Protein AF-A0A9D5SNH4-F1 (afdb_monomer_lite)

Foldseek 3Di:
DVLVLVLLQCQLPVPQLLVCLVVVVVVSVLVVLVVSLVSLLVVCVVDVADDLVVVLVSLVPDDLSSLVSSLSSLVSSLVSCVVVCLCPDPPDPSSNVSSVRSVVVSVSSVVSSVVVVVVVVVVVVVVVVVVVVVVVVVVVVVVVVVVVVVVVVVVVVVVLVVVVVVLVVVVVVLVVVLVVVVVVLVVCCVPDDPLVSQLVNLVVQLVSLLVVLVSVCVNCVSNPDCPPPVPSVVSNVVSVVVSVVSNVVSVVVD

pLDDT: mean 83.87, std 9.43, range [45.06, 95.38]

Radius of gyration: 51.93 Å; chains: 1; bounding box: 93×26×135 Å

Sequence (254 aa):
MKELIELLNDIATDLDFHCSIIENDEEKKRAKADDYFRRFIDIYARIERHKYSDVTKYIDRQLQDTVDSLRDGVRGIISCAEANEYDTDPEGSDTRECYKKINKLCDHIELEAARYSSIKKIQWLAESYNKRDEKMLGLLDDAASSVEEAHNRAKGLSEQLISILGIFAGIIVTFSFATTVVGETVANITKSDVVYLGFAISVLGAIFLNLIAFLLSFVTKLSGHSFSKKFPWLVYIVGNLVAIGLSLFFFFKM

Structure (mmCIF, N/CA/C/O backbone):
data_AF-A0A9D5SNH4-F1
#
_entry.id   AF-A0A9D5SNH4-F1
#
loop_
_atom_site.group_PDB
_atom_site.id
_atom_site.type_symbol
_atom_site.label_atom_id
_atom_site.label_alt_id
_atom_site.label_comp_id
_atom_site.label_asym_id
_atom_site.label_entity_id
_atom_site.label_seq_id
_atom_site.pdbx_PDB_ins_code
_atom_site.Cartn_x
_atom_site.Cartn_y
_atom_site.Cartn_z
_atom_site.occupancy
_atom_site.B_iso_or_equiv
_atom_site.auth_seq_id
_atom_site.auth_comp_id
_atom_site.auth_asym_id
_atom_site.auth_atom_id
_atom_site.pdbx_PDB_model_num
ATOM 1 N N . MET A 1 1 ? 16.845 -10.169 -41.077 1.00 83.25 1 MET A N 1
ATOM 2 C CA . MET A 1 1 ? 16.089 -9.868 -39.833 1.00 83.25 1 MET A CA 1
ATOM 3 C C . MET A 1 1 ? 16.769 -10.410 -38.584 1.00 83.25 1 MET A C 1
ATOM 5 O O . MET A 1 1 ? 17.003 -9.601 -37.706 1.00 83.25 1 MET A O 1
ATOM 9 N N . LYS A 1 2 ? 17.117 -11.705 -38.481 1.00 86.75 2 LYS A N 1
ATOM 10 C CA . LYS A 1 2 ? 17.878 -12.223 -37.321 1.00 86.75 2 LYS A CA 1
ATOM 11 C C . LYS A 1 2 ? 19.218 -11.500 -37.126 1.00 86.75 2 LYS A C 1
ATOM 13 O O . LYS A 1 2 ? 19.433 -10.950 -36.061 1.00 86.75 2 LYS A O 1
ATOM 18 N N . GLU A 1 3 ? 19.990 -11.360 -38.205 1.00 89.44 3 GLU A N 1
ATOM 19 C CA . GLU A 1 3 ? 21.269 -10.622 -38.225 1.00 89.44 3 GLU A CA 1
ATOM 20 C C . GLU A 1 3 ? 21.135 -9.160 -37.759 1.00 89.44 3 GLU A C 1
ATOM 22 O O . GLU A 1 3 ? 22.012 -8.637 -37.086 1.00 89.44 3 GLU A O 1
ATOM 27 N N . LEU A 1 4 ? 20.008 -8.499 -38.065 1.00 90.12 4 LEU A N 1
ATOM 28 C CA . LEU A 1 4 ? 19.739 -7.138 -37.589 1.00 90.12 4 LEU A CA 1
ATOM 29 C C . LEU A 1 4 ? 19.484 -7.119 -36.078 1.00 90.12 4 LEU A C 1
ATOM 31 O O . LEU A 1 4 ? 19.977 -6.238 -35.393 1.00 90.12 4 LEU A O 1
ATOM 35 N N . ILE A 1 5 ? 18.712 -8.074 -35.554 1.00 92.19 5 ILE A N 1
ATOM 36 C CA . ILE A 1 5 ? 18.454 -8.168 -34.111 1.00 92.19 5 ILE A CA 1
ATOM 37 C C . ILE A 1 5 ? 19.735 -8.528 -33.348 1.00 92.19 5 ILE A C 1
ATOM 39 O O . ILE A 1 5 ? 19.967 -7.976 -32.280 1.00 92.19 5 ILE A O 1
ATOM 43 N N . GLU A 1 6 ? 20.571 -9.404 -33.904 1.00 92.94 6 GLU A N 1
ATOM 44 C CA . GLU A 1 6 ? 21.896 -9.724 -33.357 1.00 92.94 6 GLU A CA 1
ATOM 45 C C . GLU A 1 6 ? 22.787 -8.480 -33.324 1.00 92.94 6 GLU A C 1
ATOM 47 O O . GLU A 1 6 ? 23.324 -8.156 -32.273 1.00 92.94 6 GLU A O 1
ATOM 52 N N . LEU A 1 7 ? 22.841 -7.706 -34.414 1.00 93.00 7 LEU A N 1
ATOM 53 C CA . LEU A 1 7 ? 23.571 -6.438 -34.444 1.00 93.00 7 LEU A CA 1
ATOM 54 C C . LEU A 1 7 ? 23.061 -5.441 -33.390 1.00 93.00 7 LEU A C 1
ATOM 56 O O . LEU A 1 7 ? 23.861 -4.794 -32.724 1.00 93.00 7 LEU A O 1
ATOM 60 N N . LEU A 1 8 ? 21.742 -5.318 -33.210 1.00 92.75 8 LEU A N 1
ATOM 61 C CA . LEU A 1 8 ? 21.176 -4.453 -32.168 1.00 92.75 8 LEU A CA 1
ATOM 62 C C . LEU A 1 8 ? 21.525 -4.949 -30.761 1.00 92.75 8 LEU A C 1
ATOM 64 O O . LEU A 1 8 ? 21.759 -4.139 -29.870 1.00 92.75 8 LEU A O 1
ATOM 68 N N . ASN A 1 9 ? 21.580 -6.262 -30.551 1.00 93.06 9 ASN A N 1
ATOM 69 C CA . ASN A 1 9 ? 22.025 -6.835 -29.288 1.00 93.06 9 ASN A CA 1
ATOM 70 C C . ASN A 1 9 ? 23.507 -6.561 -29.024 1.00 93.06 9 ASN A C 1
ATOM 72 O O . ASN A 1 9 ? 23.861 -6.183 -27.910 1.00 93.06 9 ASN A O 1
ATOM 76 N N . ASP A 1 10 ? 24.355 -6.688 -30.041 1.00 94.19 10 ASP A N 1
ATOM 77 C CA . ASP A 1 10 ? 25.777 -6.360 -29.938 1.00 94.19 10 ASP A CA 1
ATOM 78 C C . ASP A 1 10 ? 25.965 -4.881 -29.587 1.00 94.19 10 ASP A C 1
ATOM 80 O O . ASP A 1 10 ? 26.649 -4.569 -28.619 1.00 94.19 10 ASP A O 1
ATOM 84 N N . ILE A 1 11 ? 25.275 -3.975 -30.293 1.00 92.88 11 ILE A N 1
ATOM 85 C CA . ILE A 1 11 ? 25.326 -2.533 -30.007 1.00 92.88 11 ILE A CA 1
ATOM 86 C C . ILE A 1 11 ? 24.873 -2.241 -28.578 1.00 92.88 11 ILE A C 1
ATOM 88 O O . ILE A 1 11 ? 25.493 -1.415 -27.929 1.00 92.88 11 ILE A O 1
ATOM 92 N N . ALA A 1 12 ? 23.815 -2.894 -28.091 1.00 91.38 12 ALA A N 1
ATOM 93 C CA . ALA A 1 12 ? 23.274 -2.663 -26.750 1.00 91.38 12 ALA A CA 1
ATOM 94 C C . ALA A 1 12 ? 24.140 -3.237 -25.614 1.00 91.38 12 ALA A C 1
ATOM 96 O O . ALA A 1 12 ? 23.933 -2.889 -24.452 1.00 91.38 12 ALA A O 1
ATOM 97 N N . THR A 1 13 ? 25.046 -4.168 -25.927 1.00 92.12 13 THR A N 1
ATOM 98 C CA . THR A 1 13 ? 25.880 -4.878 -24.943 1.00 92.12 13 THR A CA 1
ATOM 99 C C . THR A 1 13 ? 27.370 -4.562 -25.074 1.00 92.12 13 THR A C 1
ATOM 101 O O . THR A 1 13 ? 28.161 -5.016 -24.245 1.00 92.12 13 THR A O 1
ATOM 104 N N . ASP A 1 14 ? 27.771 -3.752 -26.057 1.00 92.31 14 ASP A N 1
ATOM 105 C CA . ASP A 1 14 ? 29.150 -3.301 -26.234 1.00 92.31 14 ASP A CA 1
ATOM 106 C C . ASP A 1 14 ? 29.504 -2.224 -25.200 1.00 92.31 14 ASP A C 1
ATOM 108 O O . ASP A 1 14 ? 29.406 -1.018 -25.437 1.00 92.31 14 ASP A O 1
ATOM 112 N N . LEU A 1 15 ? 29.945 -2.683 -24.025 1.00 86.69 15 LEU A N 1
ATOM 113 C CA . LEU A 1 15 ? 30.425 -1.817 -22.947 1.00 86.69 15 LEU A CA 1
ATOM 114 C C . LEU A 1 15 ? 31.551 -0.887 -23.410 1.00 86.69 15 LEU A C 1
ATOM 116 O O . LEU A 1 15 ? 31.611 0.249 -22.958 1.00 86.69 15 LEU A O 1
ATOM 120 N N . ASP A 1 16 ? 32.435 -1.349 -24.294 1.00 87.62 16 ASP A N 1
ATOM 121 C CA . ASP A 1 16 ? 33.580 -0.562 -24.754 1.00 87.62 16 ASP A CA 1
ATOM 122 C C . ASP A 1 16 ? 33.125 0.633 -25.601 1.00 87.62 16 ASP A C 1
ATOM 124 O O . ASP A 1 16 ? 33.613 1.755 -25.436 1.00 87.62 16 ASP A O 1
ATOM 128 N N . PHE A 1 17 ? 32.122 0.404 -26.451 1.00 88.81 17 PHE A N 1
ATOM 129 C CA . PHE A 1 17 ? 31.471 1.457 -27.217 1.00 88.81 17 PHE A CA 1
ATOM 130 C C . PHE A 1 17 ? 30.686 2.416 -26.314 1.00 88.81 17 PHE A C 1
ATOM 132 O O . PHE A 1 17 ? 30.861 3.630 -26.415 1.00 88.81 17 PHE A O 1
ATOM 139 N N . HIS A 1 18 ? 29.886 1.910 -25.375 1.00 88.12 18 HIS A N 1
ATOM 140 C CA . HIS A 1 18 ? 29.133 2.772 -24.461 1.00 88.12 18 HIS A CA 1
ATOM 141 C C . HIS A 1 18 ? 30.032 3.609 -23.546 1.00 88.12 18 HIS A C 1
ATOM 143 O O . HIS A 1 18 ? 29.760 4.794 -23.358 1.00 88.12 18 HIS A O 1
ATOM 149 N N . CYS A 1 19 ? 31.128 3.045 -23.031 1.00 86.38 19 CYS A N 1
ATOM 150 C CA . CYS A 1 19 ? 32.113 3.809 -22.271 1.00 86.38 19 CYS A CA 1
ATOM 151 C C . CYS A 1 19 ? 32.717 4.933 -23.119 1.00 86.38 19 CYS A C 1
ATOM 153 O O . CYS A 1 19 ? 32.787 6.058 -22.638 1.00 86.38 19 CYS A O 1
ATOM 155 N N . SER A 1 20 ? 33.049 4.685 -24.394 1.00 85.31 20 SER A N 1
ATOM 156 C CA . SER A 1 20 ? 33.570 5.741 -25.280 1.00 85.31 20 SER A CA 1
ATOM 157 C C . SER A 1 20 ? 32.578 6.892 -25.502 1.00 85.31 20 SER A C 1
ATOM 159 O O . SER A 1 20 ? 32.987 8.047 -25.614 1.00 85.31 20 SER A O 1
ATOM 161 N N . ILE A 1 21 ? 31.270 6.602 -25.500 1.00 83.88 21 ILE A N 1
ATOM 162 C CA . ILE A 1 21 ? 30.211 7.618 -25.588 1.00 83.88 21 ILE A CA 1
ATOM 163 C C . ILE A 1 21 ? 30.131 8.433 -24.290 1.00 83.88 21 ILE A C 1
ATOM 165 O O . ILE A 1 21 ? 30.023 9.655 -24.346 1.00 83.88 21 ILE A O 1
ATOM 169 N N . ILE A 1 22 ? 30.198 7.777 -23.128 1.00 83.81 22 ILE A N 1
ATOM 170 C CA . ILE A 1 22 ? 30.108 8.433 -21.811 1.00 83.81 22 ILE A CA 1
ATOM 171 C C . ILE A 1 22 ? 31.352 9.286 -21.525 1.00 83.81 22 ILE A C 1
ATOM 173 O O . ILE A 1 22 ? 31.236 10.402 -21.022 1.00 83.81 22 ILE A O 1
ATOM 177 N N . GLU A 1 23 ? 32.535 8.769 -21.848 1.00 86.50 23 GLU A N 1
ATOM 178 C CA . GLU A 1 23 ? 33.829 9.431 -21.637 1.00 86.50 23 GLU A CA 1
ATOM 179 C C . GLU A 1 23 ? 34.142 10.480 -22.715 1.00 86.50 23 GLU A C 1
ATOM 181 O O . GLU A 1 23 ? 35.097 11.243 -22.576 1.00 86.50 23 GLU A O 1
ATOM 186 N N . ASN A 1 24 ? 33.312 10.552 -23.761 1.00 81.56 24 ASN A N 1
ATOM 187 C CA . ASN A 1 24 ? 33.469 11.432 -24.915 1.00 81.56 24 ASN A CA 1
ATOM 188 C C . ASN A 1 24 ? 34.828 11.272 -25.631 1.00 81.56 24 ASN A C 1
ATOM 190 O O . ASN A 1 24 ? 35.429 12.246 -26.089 1.00 81.56 24 ASN A O 1
ATOM 194 N N . ASP A 1 25 ? 35.311 10.031 -25.723 1.00 87.56 25 ASP A N 1
ATOM 195 C CA . ASP A 1 25 ? 36.502 9.660 -26.490 1.00 87.56 25 ASP A CA 1
ATOM 196 C C . ASP A 1 25 ? 36.139 9.589 -27.980 1.00 87.56 25 ASP A C 1
ATOM 198 O O . ASP A 1 25 ? 35.689 8.557 -28.486 1.00 87.56 25 ASP A O 1
ATOM 202 N N . GLU A 1 26 ? 36.290 10.716 -28.680 1.00 84.62 26 GLU A N 1
ATOM 203 C CA . GLU A 1 26 ? 35.861 10.856 -30.076 1.00 84.62 26 GLU A CA 1
ATOM 204 C C . GLU A 1 26 ? 36.593 9.913 -31.042 1.00 84.62 26 GLU A C 1
ATOM 206 O O . GLU A 1 26 ? 35.995 9.473 -32.023 1.00 84.62 26 GLU A O 1
ATOM 211 N N . GLU A 1 27 ? 37.857 9.560 -30.785 1.00 85.62 27 GLU A N 1
ATOM 212 C CA . GLU A 1 27 ? 38.611 8.662 -31.670 1.00 85.62 27 GLU A CA 1
ATOM 213 C C . GLU A 1 27 ? 38.055 7.237 -31.582 1.00 85.62 27 GLU A C 1
ATOM 215 O O . GLU A 1 27 ? 37.706 6.624 -32.598 1.00 85.62 27 GLU A O 1
ATOM 220 N N . LYS A 1 28 ? 37.892 6.734 -30.355 1.00 85.19 28 LYS A N 1
ATOM 221 C CA . LYS A 1 28 ? 37.389 5.383 -30.099 1.00 85.19 28 LYS A CA 1
ATOM 222 C C . LYS A 1 28 ? 35.913 5.232 -30.463 1.00 85.19 28 LYS A C 1
ATOM 224 O O . LYS A 1 28 ? 35.529 4.241 -31.090 1.00 85.19 28 LYS A O 1
ATOM 229 N N . LYS A 1 29 ? 35.101 6.238 -30.130 1.00 87.19 29 LYS A N 1
ATOM 230 C CA . LYS A 1 29 ? 33.683 6.323 -30.496 1.00 87.19 29 LYS A CA 1
ATOM 231 C C . LYS A 1 29 ? 33.507 6.296 -32.010 1.00 87.19 29 LYS A C 1
ATOM 233 O O . LYS A 1 29 ? 32.704 5.505 -32.499 1.00 87.19 29 LYS A O 1
ATOM 238 N N . ARG A 1 30 ? 34.278 7.096 -32.759 1.00 85.50 30 ARG A N 1
ATOM 239 C CA . ARG A 1 30 ? 34.205 7.138 -34.229 1.00 85.50 30 ARG A CA 1
ATOM 240 C C . ARG A 1 30 ? 34.636 5.817 -34.856 1.00 85.50 30 ARG A C 1
ATOM 242 O O . ARG A 1 30 ? 33.934 5.322 -35.728 1.00 85.50 30 ARG A O 1
ATOM 249 N N . ALA A 1 31 ? 35.723 5.206 -34.379 1.00 87.88 31 ALA A N 1
ATOM 250 C CA . ALA A 1 31 ? 36.191 3.916 -34.892 1.00 87.88 31 ALA A CA 1
ATOM 251 C C . ALA A 1 31 ? 35.148 2.797 -34.712 1.00 87.88 31 ALA A C 1
ATOM 253 O O . ALA A 1 31 ? 34.876 2.039 -35.644 1.00 87.88 31 ALA A O 1
ATOM 254 N N . LYS A 1 32 ? 34.529 2.715 -33.528 1.00 90.12 32 LYS A N 1
ATOM 255 C CA . LYS A 1 32 ? 33.457 1.752 -33.233 1.00 90.12 32 LYS A CA 1
ATOM 256 C C . LYS A 1 32 ? 32.177 2.049 -34.013 1.00 90.12 32 LYS A C 1
ATOM 258 O O . LYS A 1 32 ? 31.560 1.130 -34.546 1.00 90.12 32 LYS A O 1
ATOM 263 N N . ALA A 1 33 ? 31.782 3.318 -34.100 1.00 89.50 33 ALA A N 1
ATOM 264 C CA . ALA A 1 33 ? 30.605 3.731 -34.853 1.00 89.50 33 ALA A CA 1
ATOM 265 C C . ALA A 1 33 ? 30.728 3.394 -36.347 1.00 89.50 33 ALA A C 1
ATOM 267 O O . ALA A 1 33 ? 29.770 2.887 -36.928 1.00 89.50 33 ALA A O 1
ATOM 268 N N . ASP A 1 34 ? 31.905 3.603 -36.945 1.00 89.00 34 ASP A N 1
ATOM 269 C CA . ASP A 1 34 ? 32.195 3.232 -38.334 1.00 89.00 34 ASP A CA 1
ATOM 270 C C . ASP A 1 34 ? 32.100 1.718 -38.561 1.00 89.00 34 ASP A C 1
ATOM 272 O O . ASP A 1 34 ? 31.523 1.281 -39.559 1.00 89.00 34 ASP A O 1
ATOM 276 N N . ASP A 1 35 ? 32.631 0.907 -37.638 1.00 91.94 35 ASP A N 1
ATOM 277 C CA . ASP A 1 35 ? 32.525 -0.556 -37.709 1.00 91.94 35 ASP A CA 1
ATOM 278 C C . ASP A 1 35 ? 31.056 -1.004 -37.714 1.00 91.94 35 ASP A C 1
ATOM 280 O O . ASP A 1 35 ? 30.611 -1.727 -38.613 1.00 91.94 35 ASP A O 1
ATOM 284 N N . TYR A 1 36 ? 30.258 -0.485 -36.777 1.00 93.00 36 TYR A N 1
ATOM 285 C CA . TYR A 1 36 ? 28.826 -0.767 -36.731 1.00 93.00 36 TYR A CA 1
ATOM 286 C C . TYR A 1 36 ? 28.083 -0.261 -37.971 1.00 93.00 36 TYR A C 1
ATOM 288 O O . TYR A 1 36 ? 27.206 -0.961 -38.484 1.00 93.00 36 TYR A O 1
ATOM 296 N N . PHE A 1 37 ? 28.441 0.912 -38.496 1.00 91.69 37 PHE A N 1
ATOM 297 C CA . PHE A 1 37 ? 27.840 1.453 -39.713 1.00 91.69 37 PHE A CA 1
ATOM 298 C C . PHE A 1 37 ? 28.104 0.549 -40.925 1.00 91.69 37 PHE A C 1
ATOM 300 O O . PHE A 1 37 ? 27.181 0.249 -41.684 1.00 91.69 37 PHE A O 1
ATOM 307 N N . ARG A 1 38 ? 29.328 0.029 -41.079 1.00 90.00 38 ARG A N 1
ATOM 308 C CA . ARG A 1 38 ? 29.662 -0.936 -42.143 1.00 90.00 38 ARG A CA 1
ATOM 309 C C . ARG A 1 38 ? 28.868 -2.232 -42.011 1.00 90.00 38 ARG A C 1
ATOM 311 O O . ARG A 1 38 ? 28.312 -2.709 -42.997 1.00 90.00 38 ARG A O 1
ATOM 318 N N . ARG A 1 39 ? 28.716 -2.750 -40.789 1.00 92.94 39 ARG A N 1
ATOM 319 C CA . ARG A 1 39 ? 27.858 -3.919 -40.523 1.00 92.94 39 ARG A CA 1
ATOM 320 C C . ARG A 1 39 ? 26.397 -3.652 -40.901 1.00 92.94 39 ARG A C 1
ATOM 322 O O . ARG A 1 39 ? 25.724 -4.544 -41.419 1.00 92.94 39 ARG A O 1
ATOM 329 N N . PHE A 1 40 ? 25.897 -2.432 -40.693 1.00 92.31 40 PHE A N 1
ATOM 330 C CA . PHE A 1 40 ? 24.569 -2.047 -41.171 1.00 92.31 40 PHE A CA 1
ATOM 331 C C . PHE A 1 40 ? 24.472 -2.029 -42.700 1.00 92.31 40 PHE A C 1
ATOM 333 O O . PHE A 1 40 ? 23.453 -2.491 -43.214 1.00 92.31 40 PHE A O 1
ATOM 340 N N . ILE A 1 41 ? 25.493 -1.550 -43.424 1.00 90.38 41 ILE A N 1
ATOM 341 C CA . ILE A 1 41 ? 25.517 -1.578 -44.900 1.00 90.38 41 ILE A CA 1
ATOM 342 C C . ILE A 1 41 ? 25.340 -3.018 -45.399 1.00 90.38 41 ILE A C 1
ATOM 344 O O . ILE A 1 41 ? 24.439 -3.283 -46.197 1.00 90.38 41 ILE A O 1
ATOM 348 N N . ASP A 1 42 ? 26.119 -3.960 -44.863 1.00 90.88 42 ASP A N 1
ATOM 349 C CA . ASP A 1 42 ? 26.060 -5.372 -45.262 1.00 90.88 42 ASP A CA 1
ATOM 350 C C . ASP A 1 42 ? 24.674 -5.992 -45.034 1.00 90.88 42 ASP A C 1
ATOM 352 O O . ASP A 1 42 ? 24.159 -6.747 -45.867 1.00 90.88 42 ASP A O 1
ATOM 356 N N . ILE A 1 43 ? 24.040 -5.660 -43.906 1.00 90.69 43 ILE A N 1
ATOM 357 C CA . ILE A 1 43 ? 22.704 -6.153 -43.568 1.00 90.69 43 ILE A CA 1
ATOM 358 C C . ILE A 1 43 ? 21.649 -5.513 -44.477 1.00 90.69 43 ILE A C 1
ATOM 360 O O . ILE A 1 43 ? 20.793 -6.222 -45.013 1.00 90.69 43 ILE A O 1
ATOM 364 N N . TYR A 1 44 ? 21.698 -4.193 -44.678 1.00 90.31 44 TYR A N 1
ATOM 365 C CA . TYR A 1 44 ? 20.729 -3.451 -45.491 1.00 90.31 44 TYR A CA 1
ATOM 366 C C . TYR A 1 44 ? 20.870 -3.673 -46.998 1.00 90.31 44 TYR A C 1
ATOM 368 O O . TYR A 1 44 ? 19.897 -3.444 -47.716 1.00 90.31 44 TYR A O 1
ATOM 376 N N . ALA A 1 45 ? 21.999 -4.203 -47.468 1.00 88.06 45 ALA A N 1
ATOM 377 C CA . ALA A 1 45 ? 22.129 -4.734 -48.823 1.00 88.06 45 ALA A CA 1
ATOM 378 C C . ALA A 1 45 ? 21.275 -6.001 -49.038 1.00 88.06 45 ALA A C 1
ATOM 380 O O . ALA A 1 45 ? 20.837 -6.289 -50.150 1.00 88.06 45 ALA A O 1
ATOM 381 N N . ARG A 1 46 ? 21.008 -6.767 -47.968 1.00 87.56 46 ARG A N 1
ATOM 382 C CA . ARG A 1 46 ? 20.256 -8.038 -48.009 1.00 87.56 46 ARG A CA 1
ATOM 383 C C . ARG A 1 46 ? 18.804 -7.903 -47.569 1.00 87.56 46 ARG A C 1
ATOM 385 O O . ARG A 1 46 ? 18.004 -8.809 -47.806 1.00 87.56 46 ARG A O 1
ATOM 392 N N . ILE A 1 47 ? 18.459 -6.810 -46.888 1.00 86.12 47 ILE A N 1
ATOM 393 C CA . ILE A 1 47 ? 17.096 -6.539 -46.431 1.00 86.12 47 ILE A CA 1
ATOM 394 C C . ILE A 1 47 ? 16.573 -5.239 -47.041 1.00 86.12 47 ILE A C 1
ATOM 396 O O . ILE A 1 47 ? 17.132 -4.162 -46.862 1.00 86.12 47 ILE A O 1
ATOM 400 N N . GLU A 1 48 ? 15.429 -5.330 -47.711 1.00 81.50 48 GLU A N 1
ATOM 401 C CA . GLU A 1 48 ? 14.759 -4.157 -48.278 1.00 81.50 48 GLU A CA 1
ATOM 402 C C . GLU A 1 48 ? 14.263 -3.214 -47.167 1.00 81.50 48 GLU A C 1
ATOM 404 O O . GLU A 1 48 ? 14.424 -1.994 -47.234 1.00 81.50 48 GLU A O 1
ATOM 409 N N . ARG A 1 49 ? 13.700 -3.792 -46.095 1.00 82.50 49 ARG A N 1
ATOM 410 C CA . ARG A 1 49 ? 13.113 -3.061 -44.968 1.00 82.50 49 ARG A CA 1
ATOM 411 C C . ARG A 1 49 ? 13.268 -3.826 -43.654 1.00 82.50 49 ARG A C 1
ATOM 413 O O . ARG A 1 49 ? 12.981 -5.021 -43.586 1.00 82.50 49 ARG A O 1
ATOM 420 N N . HIS A 1 50 ? 13.620 -3.119 -42.579 1.00 89.00 50 HIS A N 1
ATOM 421 C CA . HIS A 1 50 ? 13.504 -3.658 -41.224 1.00 89.00 50 HIS A CA 1
ATOM 422 C C . HIS A 1 50 ? 12.037 -3.635 -40.756 1.00 89.00 50 HIS A C 1
ATOM 424 O O . HIS A 1 50 ? 11.308 -2.657 -40.942 1.00 89.00 50 HIS A O 1
ATOM 430 N N . LYS A 1 51 ? 11.570 -4.729 -40.150 1.00 88.94 51 LYS A N 1
ATOM 431 C CA . LYS A 1 51 ? 10.198 -4.823 -39.632 1.00 88.94 51 LYS A CA 1
ATOM 432 C C . LYS A 1 51 ? 10.108 -4.191 -38.247 1.00 88.94 51 LYS A C 1
ATOM 434 O O . LYS A 1 51 ? 10.671 -4.726 -37.296 1.00 88.94 51 LYS A O 1
ATOM 439 N N . TYR A 1 52 ? 9.323 -3.122 -38.123 1.00 90.25 52 TYR A N 1
ATOM 440 C CA . TYR A 1 52 ? 9.064 -2.455 -36.840 1.00 90.25 52 TYR A CA 1
ATOM 441 C C . TYR A 1 52 ? 8.541 -3.417 -35.772 1.00 90.25 52 TYR A C 1
ATOM 443 O O . TYR A 1 52 ? 9.018 -3.388 -34.648 1.00 90.25 52 TYR A O 1
ATOM 451 N N . SER A 1 53 ? 7.664 -4.356 -36.141 1.00 89.50 53 SER A N 1
ATOM 452 C CA . SER A 1 53 ? 7.153 -5.375 -35.216 1.00 89.50 53 SER A CA 1
ATOM 453 C C . SER A 1 53 ? 8.244 -6.230 -34.574 1.00 89.50 53 SER A C 1
ATOM 455 O O . SER A 1 53 ? 8.078 -6.679 -33.446 1.00 89.50 53 SER A O 1
ATOM 457 N N . ASP A 1 54 ? 9.333 -6.501 -35.294 1.00 90.62 54 ASP A N 1
ATOM 458 C CA . ASP A 1 54 ? 10.415 -7.352 -34.797 1.00 90.62 54 ASP A CA 1
ATOM 459 C C . ASP A 1 54 ? 11.352 -6.554 -33.884 1.00 90.62 54 ASP A C 1
ATOM 461 O O . ASP A 1 54 ? 11.780 -7.071 -32.856 1.00 90.62 54 ASP A O 1
ATOM 465 N N . VAL A 1 55 ? 11.589 -5.278 -34.209 1.00 90.31 55 VAL A N 1
ATOM 466 C CA . VAL A 1 55 ? 12.341 -4.340 -33.359 1.00 90.31 55 VAL A CA 1
ATOM 467 C C . VAL A 1 55 ? 11.581 -4.062 -32.061 1.00 90.31 55 VAL A C 1
ATOM 469 O O . VAL A 1 55 ? 12.152 -4.186 -30.984 1.00 90.31 55 VAL A O 1
ATOM 472 N N . THR A 1 56 ? 10.275 -3.793 -32.139 1.00 91.38 56 THR A N 1
ATOM 473 C CA . THR A 1 56 ? 9.413 -3.614 -30.962 1.00 91.38 56 THR A CA 1
ATOM 474 C C . THR A 1 56 ? 9.415 -4.865 -30.077 1.00 91.38 56 THR A C 1
ATOM 476 O O . THR A 1 56 ? 9.637 -4.759 -28.879 1.00 91.38 56 THR A O 1
ATOM 479 N N . LYS A 1 57 ? 9.269 -6.071 -30.651 1.00 91.19 57 LYS A N 1
ATOM 480 C CA . LYS A 1 57 ? 9.354 -7.334 -29.887 1.00 91.19 57 LYS A CA 1
ATOM 481 C C . LYS A 1 57 ? 10.705 -7.543 -29.214 1.00 91.19 57 LYS A C 1
ATOM 483 O O . LYS A 1 57 ? 10.760 -8.207 -28.183 1.00 91.19 57 LYS A O 1
ATOM 488 N N . TYR A 1 58 ? 11.783 -7.080 -29.840 1.00 90.75 58 TYR A N 1
ATOM 489 C CA . TYR A 1 58 ? 13.106 -7.121 -29.239 1.00 90.75 58 TYR A CA 1
ATOM 490 C C . TYR A 1 58 ? 13.161 -6.171 -28.040 1.00 90.75 58 TYR A C 1
ATOM 492 O O . TYR A 1 58 ? 13.444 -6.644 -26.946 1.00 90.75 58 TYR A O 1
ATOM 500 N N . ILE A 1 59 ? 12.784 -4.900 -28.213 1.00 89.94 59 ILE A N 1
ATOM 501 C CA . ILE A 1 59 ? 12.760 -3.879 -27.149 1.00 89.94 59 ILE A CA 1
ATOM 502 C C . ILE A 1 59 ? 11.885 -4.314 -25.965 1.00 89.94 59 ILE A C 1
ATOM 504 O O . ILE A 1 59 ? 12.328 -4.243 -24.824 1.00 89.94 59 ILE A O 1
ATOM 508 N N . ASP A 1 60 ? 10.688 -4.849 -26.225 1.00 88.19 60 ASP A N 1
ATOM 509 C CA . ASP A 1 60 ? 9.740 -5.282 -25.186 1.00 88.19 60 ASP A CA 1
ATOM 510 C C . ASP A 1 60 ? 10.289 -6.411 -24.287 1.00 88.19 60 ASP A C 1
ATOM 512 O O . ASP A 1 60 ? 9.774 -6.635 -23.192 1.00 88.19 60 ASP A O 1
ATOM 516 N N . ARG A 1 61 ? 11.323 -7.142 -24.731 1.00 89.2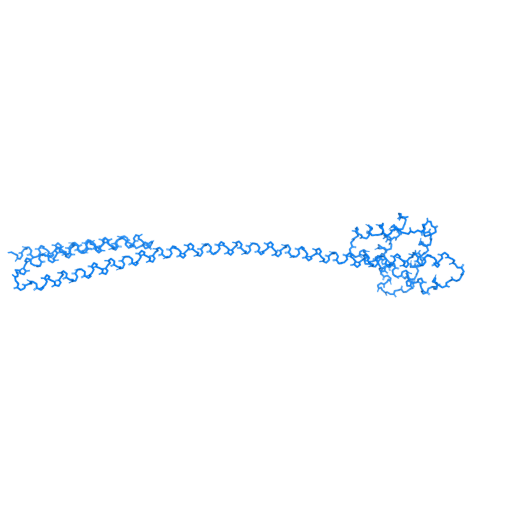5 61 ARG A N 1
ATOM 517 C CA . ARG A 1 61 ? 11.972 -8.214 -23.954 1.00 89.25 61 ARG A CA 1
ATOM 518 C C . ARG A 1 61 ? 13.180 -7.741 -23.151 1.00 89.25 61 ARG A C 1
ATOM 520 O O . ARG A 1 61 ? 13.692 -8.522 -22.353 1.00 89.25 61 ARG A O 1
ATOM 527 N N . GLN A 1 62 ? 13.653 -6.521 -23.385 1.00 88.00 62 GLN A N 1
ATOM 528 C CA . GLN A 1 62 ? 14.861 -6.009 -22.753 1.00 88.00 62 GLN A CA 1
ATOM 529 C C . GLN A 1 62 ? 14.574 -5.304 -21.426 1.00 88.00 62 GLN A C 1
ATOM 531 O O . GLN A 1 62 ? 13.454 -4.877 -21.125 1.00 88.00 62 GLN A O 1
ATOM 536 N N . LEU A 1 63 ? 15.632 -5.177 -20.625 1.00 85.88 63 LEU A N 1
ATOM 537 C CA . LEU A 1 63 ? 15.651 -4.285 -19.472 1.00 85.88 63 LEU A CA 1
ATOM 538 C C . LEU A 1 63 ? 15.761 -2.830 -19.940 1.00 85.88 63 LEU A C 1
ATOM 540 O O . LEU A 1 63 ? 16.315 -2.554 -21.002 1.00 85.88 63 LEU A O 1
ATOM 544 N N . GLN A 1 64 ? 15.264 -1.900 -19.120 1.00 84.19 64 GLN A N 1
ATOM 545 C CA . GLN A 1 64 ? 15.275 -0.470 -19.446 1.00 84.19 64 GLN A CA 1
ATOM 546 C C . GLN A 1 64 ? 16.681 0.038 -19.789 1.00 84.19 64 GLN A C 1
ATOM 548 O O . GLN A 1 64 ? 16.847 0.693 -20.811 1.00 84.19 64 GLN A O 1
ATOM 553 N N . ASP A 1 65 ? 17.680 -0.337 -18.990 1.00 87.12 65 ASP A N 1
ATOM 554 C CA . ASP A 1 65 ? 19.066 0.099 -19.185 1.00 87.12 65 ASP A CA 1
ATOM 555 C C . ASP A 1 65 ? 19.612 -0.367 -20.541 1.00 87.12 65 ASP A C 1
ATOM 557 O O . ASP A 1 65 ? 20.259 0.395 -21.246 1.00 87.12 65 ASP A O 1
ATOM 561 N N . THR A 1 66 ? 19.271 -1.586 -20.969 1.00 88.81 66 THR A N 1
ATOM 562 C CA . THR A 1 66 ? 19.655 -2.124 -22.283 1.00 88.81 66 THR A CA 1
ATOM 563 C C . THR A 1 66 ? 18.985 -1.368 -23.433 1.00 88.81 66 THR A C 1
ATOM 565 O O . THR A 1 66 ? 19.594 -1.174 -24.483 1.00 88.81 66 THR A O 1
ATOM 568 N N . VAL A 1 67 ? 17.737 -0.924 -23.254 1.00 88.88 67 VAL A N 1
ATOM 569 C CA . VAL A 1 67 ? 17.027 -0.098 -24.246 1.00 88.88 67 VAL A CA 1
ATOM 570 C C . VAL A 1 67 ? 17.645 1.299 -24.336 1.00 88.88 67 VAL A C 1
ATOM 572 O O . VAL A 1 67 ? 17.801 1.824 -25.438 1.00 88.88 67 VAL A O 1
ATOM 575 N N . ASP A 1 68 ? 18.029 1.884 -23.201 1.00 89.75 68 ASP A N 1
ATOM 576 C CA . ASP A 1 68 ? 18.714 3.177 -23.147 1.00 89.75 68 ASP A CA 1
ATOM 577 C C . ASP A 1 68 ? 20.106 3.092 -23.800 1.00 89.75 68 ASP A C 1
ATOM 579 O O . ASP A 1 68 ? 20.409 3.887 -24.690 1.00 89.75 68 ASP A O 1
ATOM 583 N N . SER A 1 69 ? 20.894 2.064 -23.465 1.00 90.50 69 SER A N 1
ATOM 584 C CA . SER A 1 69 ? 22.180 1.752 -24.102 1.00 90.50 69 SER A CA 1
ATOM 585 C C . SER A 1 69 ? 22.048 1.584 -25.615 1.00 90.50 69 SER A C 1
ATOM 587 O O . SER A 1 69 ? 22.789 2.207 -26.375 1.00 90.50 69 SER A O 1
ATOM 589 N N . LEU A 1 70 ? 21.062 0.809 -26.078 1.00 92.56 70 LEU A N 1
ATOM 590 C CA . LEU A 1 70 ? 20.782 0.646 -27.503 1.00 92.56 70 LEU A CA 1
ATOM 591 C C . LEU A 1 70 ? 20.480 1.983 -28.185 1.00 92.56 70 LEU A C 1
ATOM 593 O O . LEU A 1 70 ? 21.040 2.274 -29.241 1.00 92.56 70 LEU A O 1
ATOM 597 N N . ARG A 1 71 ? 19.573 2.777 -27.602 1.00 92.62 71 ARG A N 1
ATOM 598 C CA . ARG A 1 71 ? 19.178 4.085 -28.137 1.00 92.62 71 ARG A CA 1
ATOM 599 C C . ARG A 1 71 ? 20.398 4.984 -28.290 1.00 92.62 71 ARG A C 1
ATOM 601 O O . ARG A 1 71 ? 20.595 5.572 -29.349 1.00 92.62 71 ARG A O 1
ATOM 608 N N . ASP A 1 72 ? 21.211 5.076 -27.246 1.00 91.44 72 ASP A N 1
ATOM 609 C CA . ASP A 1 72 ? 22.359 5.975 -27.223 1.00 91.44 72 ASP A CA 1
ATOM 610 C C . ASP A 1 72 ? 23.473 5.482 -28.158 1.00 91.44 72 ASP A C 1
ATOM 612 O O . ASP A 1 72 ? 24.093 6.289 -28.850 1.00 91.44 72 ASP A O 1
ATOM 616 N N . GLY A 1 73 ? 23.651 4.163 -28.281 1.00 91.38 73 GLY A N 1
ATOM 617 C CA . GLY A 1 73 ? 24.559 3.549 -29.249 1.00 91.38 73 GLY A CA 1
ATOM 618 C C . GLY A 1 73 ? 24.155 3.819 -30.702 1.00 91.38 73 GLY A C 1
ATOM 619 O O . GLY A 1 73 ? 24.973 4.289 -31.491 1.00 91.38 73 GLY A O 1
ATOM 620 N N . VAL A 1 74 ? 22.888 3.588 -31.064 1.00 93.06 74 VAL A N 1
ATOM 621 C CA . VAL A 1 74 ? 22.386 3.848 -32.428 1.00 93.06 74 VAL A CA 1
ATOM 622 C C . VAL A 1 74 ? 22.427 5.342 -32.760 1.00 93.06 74 VAL A C 1
ATOM 624 O O . VAL A 1 74 ? 22.826 5.709 -33.866 1.00 93.06 74 VAL A O 1
ATOM 627 N N . ARG A 1 75 ? 22.096 6.214 -31.800 1.00 92.62 75 ARG A N 1
ATOM 628 C CA . ARG A 1 75 ? 22.227 7.667 -31.966 1.00 92.62 75 ARG A CA 1
ATOM 629 C C . ARG A 1 75 ? 23.685 8.079 -32.173 1.00 92.62 75 ARG A C 1
ATOM 631 O O . ARG A 1 75 ? 23.964 8.870 -33.067 1.00 92.62 75 ARG A O 1
ATOM 638 N N . GLY A 1 76 ? 24.610 7.500 -31.407 1.00 89.62 76 GLY A N 1
ATOM 639 C CA . GLY A 1 76 ? 26.047 7.717 -31.572 1.00 89.62 76 GLY A CA 1
ATOM 640 C C . GLY A 1 76 ? 26.539 7.346 -32.973 1.00 89.62 76 GLY A C 1
ATOM 641 O O . GLY A 1 76 ? 27.285 8.112 -33.579 1.00 89.62 76 GLY A O 1
ATOM 642 N N . ILE A 1 77 ? 26.054 6.229 -33.525 1.00 92.00 77 ILE A N 1
ATOM 643 C CA . ILE A 1 77 ? 26.368 5.803 -34.897 1.00 92.00 77 ILE A CA 1
ATOM 644 C C . ILE A 1 77 ? 25.878 6.830 -35.925 1.00 92.00 77 ILE A C 1
ATOM 646 O O . ILE A 1 77 ? 26.626 7.179 -36.836 1.00 92.00 77 ILE A O 1
ATOM 650 N N . ILE A 1 78 ? 24.653 7.347 -35.776 1.00 91.19 78 ILE A N 1
ATOM 651 C CA . ILE A 1 78 ? 24.110 8.379 -36.675 1.00 91.19 78 ILE A CA 1
ATOM 652 C C . ILE A 1 78 ? 24.932 9.664 -36.599 1.00 91.19 78 ILE A C 1
ATOM 654 O O . ILE A 1 78 ? 25.320 10.189 -37.638 1.00 91.19 78 ILE A O 1
ATOM 658 N N . SER A 1 79 ? 25.248 10.142 -35.394 1.00 88.88 79 SER A N 1
ATOM 659 C CA . SER A 1 79 ? 26.034 11.369 -35.224 1.00 88.88 79 SER A CA 1
ATOM 660 C C . SER A 1 79 ? 27.437 11.252 -35.829 1.00 88.88 79 SER A C 1
ATOM 662 O O . SER A 1 79 ? 27.930 12.201 -36.434 1.00 88.88 79 SER A O 1
ATOM 664 N N . CYS A 1 80 ? 28.083 10.087 -35.716 1.00 87.06 80 CYS A N 1
ATOM 665 C CA . CYS A 1 80 ? 29.367 9.839 -36.374 1.00 87.06 80 CYS A CA 1
ATOM 666 C C . CYS A 1 80 ? 29.229 9.750 -37.902 1.00 87.06 80 CYS A C 1
ATOM 668 O O . CYS A 1 80 ? 30.083 10.270 -38.615 1.00 87.06 80 CYS A O 1
ATOM 670 N N . ALA A 1 81 ? 28.148 9.150 -38.410 1.00 86.88 81 ALA A N 1
ATOM 671 C CA . ALA A 1 81 ? 27.874 9.085 -39.844 1.00 86.88 81 ALA A CA 1
ATOM 672 C C . ALA A 1 81 ? 27.653 10.478 -40.464 1.00 86.88 81 ALA A C 1
ATOM 674 O O . ALA A 1 81 ? 28.155 10.747 -41.552 1.00 86.88 81 ALA A O 1
ATOM 675 N N . GLU A 1 82 ? 26.963 11.378 -39.759 1.00 86.06 82 GLU A N 1
ATOM 676 C CA . GLU A 1 82 ? 26.792 12.783 -40.165 1.00 86.06 82 GLU A CA 1
ATOM 677 C C . GLU A 1 82 ? 28.129 13.530 -40.191 1.00 86.06 82 GLU A C 1
ATOM 679 O O . GLU A 1 82 ? 28.434 14.223 -41.156 1.00 86.06 82 GLU A O 1
ATOM 684 N N . ALA A 1 83 ? 28.973 13.334 -39.173 1.00 85.31 83 ALA A N 1
ATOM 685 C CA . ALA A 1 83 ? 30.310 13.929 -39.126 1.00 85.31 83 ALA A CA 1
ATOM 686 C C . ALA A 1 83 ? 31.250 13.416 -40.238 1.00 85.31 83 ALA A C 1
ATOM 688 O O . ALA A 1 83 ? 32.238 14.075 -40.560 1.00 85.31 83 ALA A O 1
ATOM 689 N N . ASN A 1 84 ? 30.955 12.246 -40.809 1.00 82.31 84 ASN A N 1
ATOM 690 C CA . ASN A 1 84 ? 31.671 11.654 -41.938 1.00 82.31 84 ASN A CA 1
ATOM 691 C C . ASN A 1 84 ? 31.045 11.991 -43.308 1.00 82.31 84 ASN A C 1
ATOM 693 O O . ASN A 1 84 ? 31.486 11.428 -44.308 1.00 82.31 84 ASN A O 1
ATOM 697 N N . GLU A 1 85 ? 30.023 12.856 -43.365 1.00 80.94 85 GLU A N 1
ATOM 698 C CA . GLU A 1 85 ? 29.322 13.253 -44.602 1.00 80.94 85 GLU A CA 1
ATOM 699 C C . GLU A 1 85 ? 28.648 12.076 -45.348 1.00 80.94 85 GLU A C 1
ATOM 701 O O . GLU A 1 85 ? 28.374 12.126 -46.550 1.00 80.94 85 GLU A O 1
ATOM 706 N N . TYR A 1 86 ? 28.308 10.995 -44.632 1.00 79.06 86 TYR A N 1
ATOM 707 C CA . TYR A 1 86 ? 27.623 9.822 -45.205 1.00 79.06 86 TYR A CA 1
ATOM 708 C C . TYR A 1 86 ? 26.184 10.119 -45.669 1.00 79.06 86 TYR A C 1
ATOM 710 O O . TYR A 1 86 ? 25.571 9.326 -46.388 1.00 79.06 86 TYR A O 1
ATOM 718 N N . ASP A 1 87 ? 25.623 11.258 -45.264 1.00 73.38 87 ASP A N 1
ATOM 719 C CA . ASP A 1 87 ? 24.305 11.759 -45.659 1.00 73.38 87 ASP A CA 1
ATOM 720 C C . ASP A 1 87 ? 24.313 12.507 -47.013 1.00 73.38 87 ASP A C 1
ATOM 722 O O . ASP A 1 87 ? 23.287 12.558 -47.718 1.00 73.38 87 ASP A O 1
ATOM 726 N N . THR A 1 88 ? 25.475 13.060 -47.371 1.00 69.50 88 THR A N 1
ATOM 727 C CA . THR A 1 88 ? 25.716 13.985 -48.485 1.00 69.50 88 THR A CA 1
ATOM 728 C C . THR A 1 88 ? 26.565 13.389 -49.608 1.00 69.50 88 THR A C 1
ATOM 730 O O . THR A 1 88 ? 26.576 13.965 -50.696 1.00 69.50 88 THR A O 1
ATOM 733 N N . ASP A 1 89 ? 27.169 12.214 -49.394 1.00 62.91 89 ASP A N 1
ATOM 734 C CA . ASP A 1 89 ? 27.960 11.466 -50.380 1.00 62.91 89 ASP A CA 1
ATOM 735 C C . ASP A 1 89 ? 27.251 11.330 -51.759 1.00 62.91 89 ASP A C 1
ATOM 737 O O . ASP A 1 89 ? 26.196 10.683 -51.864 1.00 62.91 89 ASP A O 1
ATOM 741 N N . PRO A 1 90 ? 27.800 11.945 -52.831 1.00 54.38 90 PRO A N 1
ATOM 742 C CA . PRO A 1 90 ? 27.314 11.796 -54.202 1.00 54.38 90 PRO A CA 1
ATOM 743 C C . PRO A 1 90 ? 27.748 10.484 -54.885 1.00 54.38 90 PRO A C 1
ATOM 745 O O . PRO A 1 90 ? 27.139 10.129 -55.896 1.00 54.38 90 PRO A O 1
ATOM 748 N N . GLU A 1 91 ? 28.778 9.783 -54.384 1.00 49.81 91 GLU A N 1
ATOM 749 C CA . GLU A 1 91 ? 29.415 8.630 -55.053 1.00 49.81 91 GLU A CA 1
ATOM 750 C C . GLU A 1 91 ? 29.020 7.254 -54.471 1.00 49.81 91 GLU A C 1
ATOM 752 O O . GLU A 1 91 ? 29.160 6.246 -55.165 1.00 49.81 91 GLU A O 1
ATOM 757 N N . GLY A 1 92 ? 28.437 7.182 -53.267 1.00 56.41 92 GLY A N 1
ATOM 758 C CA . GLY A 1 92 ? 27.943 5.940 -52.652 1.00 56.41 92 GLY A CA 1
ATOM 759 C C . GLY A 1 92 ? 26.416 5.868 -52.509 1.00 56.41 92 GLY A C 1
ATOM 760 O O . GLY A 1 92 ? 25.872 6.256 -51.471 1.00 56.41 92 GLY A O 1
ATOM 761 N N . SER A 1 93 ? 25.699 5.304 -53.497 1.00 65.75 93 SER A N 1
ATOM 762 C CA . SER A 1 93 ? 24.235 5.083 -53.403 1.00 65.75 93 SER A CA 1
ATOM 763 C C . SER A 1 93 ? 23.835 4.331 -52.132 1.00 65.75 93 SER A C 1
ATOM 765 O O . SER A 1 93 ? 22.834 4.661 -51.491 1.00 65.75 93 SER A O 1
ATOM 767 N N . ASP A 1 94 ? 24.662 3.364 -51.746 1.00 76.31 94 ASP A N 1
ATOM 768 C CA . ASP A 1 94 ? 24.355 2.396 -50.699 1.00 76.31 94 ASP A CA 1
ATOM 769 C C . ASP A 1 94 ? 24.617 2.972 -49.300 1.00 76.31 94 ASP A C 1
ATOM 771 O O . ASP A 1 94 ? 23.841 2.715 -48.378 1.00 76.31 94 ASP A O 1
ATOM 775 N N . THR A 1 95 ? 25.638 3.824 -49.142 1.00 83.25 95 THR A N 1
ATOM 776 C CA . THR A 1 95 ? 25.970 4.518 -47.882 1.00 83.25 95 THR A CA 1
ATOM 777 C C . THR A 1 95 ? 24.844 5.463 -47.475 1.00 83.25 95 THR A C 1
ATOM 779 O O . THR A 1 95 ? 24.328 5.394 -46.355 1.00 83.25 95 THR A O 1
ATOM 782 N N . ARG A 1 96 ? 24.388 6.295 -48.417 1.00 84.69 96 ARG A N 1
ATOM 783 C CA . ARG A 1 96 ? 23.311 7.258 -48.180 1.00 84.69 96 ARG A CA 1
ATOM 784 C C . ARG A 1 96 ? 21.966 6.574 -47.948 1.00 84.69 96 ARG A C 1
ATOM 786 O O . ARG A 1 96 ? 21.158 7.025 -47.129 1.00 84.69 96 ARG A O 1
ATOM 793 N N . GLU A 1 97 ? 21.686 5.493 -48.674 1.00 85.94 97 GLU A N 1
ATOM 794 C CA . GLU A 1 97 ? 20.477 4.698 -48.454 1.00 85.94 97 GLU A CA 1
ATOM 795 C C . GLU A 1 97 ? 20.508 3.996 -47.088 1.00 85.94 97 GLU A C 1
ATOM 797 O O . GLU A 1 97 ? 19.504 4.015 -46.368 1.00 85.94 97 GLU A O 1
ATOM 802 N N . CYS A 1 98 ? 21.660 3.446 -46.696 1.00 89.00 98 CYS A N 1
ATOM 803 C CA . CYS A 1 98 ? 21.879 2.851 -45.382 1.00 89.00 98 CYS A CA 1
ATOM 804 C C . CYS A 1 98 ? 21.665 3.877 -44.264 1.00 89.00 98 CYS A C 1
ATOM 806 O O . CYS A 1 98 ? 20.865 3.623 -43.363 1.00 89.00 98 CYS A O 1
ATOM 808 N N . TYR A 1 99 ? 22.259 5.072 -44.372 1.00 90.44 99 TYR A N 1
ATOM 809 C CA . TYR A 1 99 ? 22.049 6.170 -43.422 1.00 90.44 99 TYR A CA 1
ATOM 810 C C . TYR A 1 99 ? 20.554 6.466 -43.224 1.00 90.44 99 TYR A C 1
ATOM 812 O O . TYR A 1 99 ? 20.059 6.461 -42.098 1.00 90.44 99 TYR A O 1
ATOM 820 N N . LYS A 1 100 ? 19.782 6.609 -44.313 1.00 90.12 100 LYS A N 1
ATOM 821 C CA . LYS A 1 100 ? 18.324 6.830 -44.235 1.00 90.12 100 LYS A CA 1
ATOM 822 C C . LYS A 1 100 ? 17.584 5.679 -43.548 1.00 90.12 100 LYS A C 1
ATOM 824 O O . LYS A 1 100 ? 16.593 5.915 -42.855 1.00 90.12 100 LYS A O 1
ATOM 829 N N . LYS A 1 101 ? 18.014 4.432 -43.764 1.00 91.50 101 LYS A N 1
ATOM 830 C CA . LYS A 1 101 ? 17.422 3.249 -43.122 1.00 91.50 101 LYS A CA 1
ATOM 831 C C . LYS A 1 101 ? 17.774 3.182 -41.632 1.00 91.50 101 LYS A C 1
ATOM 833 O O . LYS A 1 101 ? 16.888 2.866 -40.843 1.00 91.50 101 LYS A O 1
ATOM 838 N N . ILE A 1 102 ? 19.003 3.511 -41.232 1.00 91.94 102 ILE A N 1
ATOM 839 C CA . ILE A 1 102 ? 19.411 3.582 -39.818 1.00 91.94 102 ILE A CA 1
ATOM 840 C C . ILE A 1 102 ? 18.685 4.726 -39.107 1.00 91.94 102 ILE A C 1
ATOM 842 O O . ILE A 1 102 ? 18.176 4.518 -38.013 1.00 91.94 102 ILE A O 1
ATOM 846 N N . ASN A 1 103 ? 18.547 5.890 -39.743 1.00 92.25 103 ASN A N 1
ATOM 847 C CA . ASN A 1 103 ? 17.839 7.035 -39.168 1.00 92.25 103 ASN A CA 1
ATOM 848 C C . ASN A 1 103 ? 16.368 6.684 -38.850 1.00 92.25 103 ASN A C 1
ATOM 850 O O . ASN A 1 103 ? 15.929 6.795 -37.709 1.00 92.25 103 ASN A O 1
ATOM 854 N N . LYS A 1 104 ? 15.661 6.039 -39.792 1.00 92.50 104 LYS A N 1
ATOM 855 C CA . LYS A 1 104 ? 14.313 5.482 -39.543 1.00 92.50 104 LYS A CA 1
ATOM 856 C C . LYS A 1 104 ? 14.262 4.442 -38.420 1.00 92.50 104 LYS A C 1
ATOM 858 O O . LYS A 1 104 ? 13.228 4.295 -37.770 1.00 92.50 104 LYS A O 1
ATOM 863 N N . LEU A 1 105 ? 15.326 3.658 -38.251 1.00 93.69 105 LEU A N 1
ATOM 864 C CA . LEU A 1 105 ? 15.420 2.681 -37.170 1.00 93.69 105 LEU A CA 1
ATOM 865 C C . LEU A 1 105 ? 15.627 3.380 -35.822 1.00 93.69 105 LEU A C 1
ATOM 867 O O . LEU A 1 105 ? 14.994 2.985 -34.849 1.00 93.69 105 LEU A O 1
ATOM 871 N N . CYS A 1 106 ? 16.465 4.416 -35.777 1.00 93.00 106 CYS A N 1
ATOM 872 C CA . CYS A 1 106 ? 16.687 5.237 -34.593 1.00 93.00 106 CYS A CA 1
ATOM 873 C C . CYS A 1 106 ? 15.393 5.907 -34.139 1.00 93.00 106 CYS A C 1
ATOM 875 O O . CYS A 1 106 ? 15.010 5.714 -32.991 1.00 93.00 106 CYS A O 1
ATOM 877 N N . ASP A 1 107 ? 14.658 6.556 -35.046 1.00 93.88 107 ASP A N 1
ATOM 878 C CA . ASP A 1 107 ? 13.342 7.141 -34.748 1.00 93.88 107 ASP A CA 1
ATOM 879 C C . ASP A 1 107 ? 12.387 6.115 -34.116 1.00 93.88 107 ASP A C 1
ATOM 881 O O . ASP A 1 107 ? 11.696 6.395 -33.134 1.00 93.88 107 ASP A O 1
ATOM 885 N N . HIS A 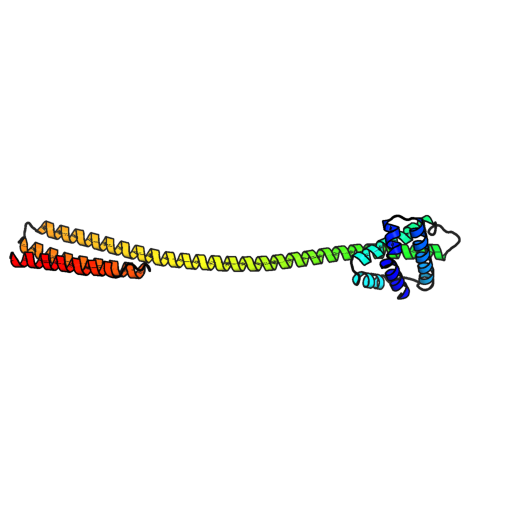1 108 ? 12.358 4.892 -34.659 1.00 93.25 108 HIS A N 1
ATOM 886 C CA . HIS A 1 108 ? 11.514 3.820 -34.125 1.00 93.25 108 HIS A CA 1
ATOM 887 C C . HIS A 1 108 ? 11.978 3.355 -32.739 1.00 93.25 108 HIS A C 1
ATOM 889 O O . HIS A 1 108 ? 11.152 3.168 -31.848 1.00 93.25 108 HIS A O 1
ATOM 895 N N . ILE A 1 109 ? 13.287 3.193 -32.528 1.00 93.00 109 ILE A N 1
ATOM 896 C CA . ILE A 1 109 ? 13.857 2.827 -31.222 1.00 93.00 109 ILE A CA 1
ATOM 897 C C . ILE A 1 109 ? 13.576 3.920 -30.184 1.00 93.00 109 ILE A C 1
ATOM 899 O O . ILE A 1 109 ? 13.209 3.599 -29.057 1.00 93.00 109 ILE A O 1
ATOM 903 N N . GLU A 1 110 ? 13.696 5.196 -30.548 1.00 91.81 110 GLU A N 1
ATOM 904 C CA . GLU A 1 110 ? 13.397 6.324 -29.663 1.00 91.81 110 GLU A CA 1
ATOM 905 C C . GLU A 1 110 ? 11.926 6.346 -29.243 1.00 91.81 110 GLU A C 1
ATOM 907 O O . GLU A 1 110 ? 11.619 6.476 -28.051 1.00 91.81 110 GLU A O 1
ATOM 912 N N . LEU A 1 111 ? 11.014 6.158 -30.202 1.00 92.62 111 LEU A N 1
ATOM 913 C CA . LEU A 1 111 ? 9.582 6.082 -29.933 1.00 92.62 111 LEU A CA 1
ATOM 914 C C . LEU A 1 111 ? 9.251 4.917 -28.988 1.00 92.62 111 LEU A C 1
ATOM 916 O O . LEU A 1 111 ? 8.492 5.078 -28.029 1.00 92.62 111 LEU A O 1
ATOM 920 N N . GLU A 1 112 ? 9.832 3.746 -29.239 1.00 91.00 112 GLU A N 1
ATOM 921 C CA . GLU A 1 112 ? 9.616 2.545 -28.433 1.00 91.00 112 GLU A CA 1
ATOM 922 C C . GLU A 1 112 ? 10.239 2.656 -27.034 1.00 91.00 112 GLU A C 1
ATOM 924 O O . GLU A 1 112 ? 9.614 2.251 -26.052 1.00 91.00 112 GLU A O 1
ATOM 929 N N . ALA A 1 113 ? 11.406 3.289 -26.898 1.00 89.12 113 ALA A N 1
ATOM 930 C CA . ALA A 1 113 ? 12.014 3.586 -25.602 1.00 89.12 113 ALA A CA 1
ATOM 931 C C . ALA A 1 113 ? 11.125 4.525 -24.762 1.00 89.12 113 ALA A C 1
ATOM 933 O O . ALA A 1 113 ? 10.882 4.276 -23.575 1.00 89.12 113 ALA A O 1
ATOM 934 N N . ALA A 1 114 ? 10.567 5.573 -25.379 1.00 89.12 114 ALA A N 1
ATOM 935 C CA . ALA A 1 114 ? 9.628 6.481 -24.718 1.00 89.12 114 ALA A CA 1
ATOM 936 C C . ALA A 1 114 ? 8.330 5.768 -24.293 1.00 89.12 114 ALA A C 1
ATOM 938 O O . ALA A 1 114 ? 7.839 5.958 -23.170 1.00 89.12 114 ALA A O 1
ATOM 939 N N . ARG A 1 115 ? 7.793 4.908 -25.170 1.00 89.69 115 ARG A N 1
ATOM 940 C CA . ARG A 1 115 ? 6.615 4.073 -24.896 1.00 89.69 115 ARG A CA 1
ATOM 941 C C . ARG A 1 115 ? 6.863 3.134 -23.718 1.00 89.69 115 ARG A C 1
ATOM 943 O O . ARG A 1 115 ? 6.054 3.097 -22.792 1.00 89.69 115 ARG A O 1
ATOM 950 N N . TYR A 1 116 ? 7.985 2.417 -23.730 1.00 86.50 116 TYR A N 1
ATOM 951 C CA . TYR A 1 116 ? 8.380 1.487 -22.674 1.00 86.50 116 TYR A CA 1
ATOM 952 C C . TYR A 1 116 ? 8.482 2.192 -21.314 1.00 86.50 116 TYR A C 1
ATOM 954 O O . TYR A 1 116 ? 7.893 1.740 -20.329 1.00 86.50 116 TYR A O 1
ATOM 962 N N . SER A 1 117 ? 9.138 3.357 -21.269 1.00 85.12 117 SER A N 1
ATOM 963 C CA . SER A 1 117 ? 9.249 4.177 -20.055 1.00 85.12 117 SER A CA 1
ATOM 964 C C . SER A 1 117 ? 7.878 4.591 -19.502 1.00 85.12 117 SER A C 1
ATOM 966 O O . SER A 1 117 ? 7.618 4.485 -18.299 1.00 85.12 117 SER A O 1
ATOM 968 N N . SER A 1 118 ? 6.956 4.985 -20.384 1.00 87.69 118 SER A N 1
ATOM 969 C CA . SER A 1 118 ? 5.595 5.368 -20.000 1.00 87.69 118 SER A CA 1
ATOM 970 C C . SER A 1 118 ? 4.783 4.189 -19.460 1.00 87.69 118 SER A C 1
ATOM 972 O O . SER A 1 118 ? 4.155 4.315 -18.408 1.00 87.69 118 SER A O 1
ATOM 974 N N . ILE A 1 119 ? 4.840 3.026 -20.116 1.00 88.88 119 ILE A N 1
ATOM 975 C CA . ILE A 1 119 ? 4.163 1.805 -19.653 1.00 88.88 119 ILE A CA 1
ATOM 976 C C . ILE A 1 119 ? 4.685 1.387 -18.276 1.00 88.88 119 ILE A C 1
ATOM 978 O O . ILE A 1 119 ? 3.888 1.121 -17.376 1.00 88.88 119 ILE A O 1
ATOM 982 N N . LYS A 1 120 ? 6.006 1.402 -18.065 1.00 85.81 120 LYS A N 1
ATOM 983 C CA . LYS A 1 120 ? 6.613 1.065 -16.770 1.00 85.81 120 LYS A CA 1
ATOM 984 C C . LYS A 1 120 ? 6.155 2.013 -15.657 1.00 85.81 120 LYS A C 1
ATOM 986 O O . LYS A 1 120 ? 5.855 1.568 -14.550 1.00 85.81 120 LYS A O 1
ATOM 991 N N . LYS A 1 121 ? 6.029 3.312 -15.956 1.00 88.31 121 LYS A N 1
ATOM 992 C CA . LYS A 1 121 ? 5.464 4.309 -15.029 1.00 88.31 121 LYS A CA 1
ATOM 993 C C . LYS A 1 121 ? 4.014 3.998 -14.665 1.00 88.31 121 LYS A C 1
ATOM 995 O O . LYS A 1 121 ? 3.660 4.064 -13.490 1.00 88.31 121 LYS A O 1
ATOM 1000 N N . ILE A 1 122 ? 3.192 3.646 -15.655 1.00 91.88 122 ILE A N 1
ATOM 1001 C CA . ILE A 1 122 ? 1.787 3.268 -15.448 1.00 91.88 122 ILE A CA 1
ATOM 1002 C C . ILE A 1 122 ? 1.696 2.007 -14.586 1.00 91.88 122 ILE A C 1
ATOM 1004 O O . ILE A 1 122 ? 0.913 1.978 -13.642 1.00 91.88 122 ILE A O 1
ATOM 1008 N N . GLN A 1 123 ? 2.518 0.994 -14.860 1.00 89.94 123 GLN A N 1
ATOM 1009 C CA . GLN A 1 123 ? 2.541 -0.249 -14.092 1.00 89.94 123 GLN A CA 1
ATOM 1010 C C . GLN A 1 123 ? 2.934 -0.009 -12.630 1.00 89.94 123 GLN A C 1
ATOM 1012 O O . GLN A 1 123 ? 2.243 -0.472 -11.726 1.00 89.94 123 GLN A O 1
ATOM 1017 N N . TRP A 1 124 ? 3.993 0.770 -12.391 1.00 89.44 124 TRP A N 1
ATOM 1018 C CA . TRP A 1 124 ? 4.407 1.153 -11.039 1.00 89.44 124 TRP A CA 1
ATOM 1019 C C . TRP A 1 124 ? 3.314 1.931 -10.297 1.00 89.44 124 TRP A C 1
ATOM 1021 O O . TRP A 1 124 ? 3.067 1.701 -9.109 1.00 89.44 124 TRP A O 1
ATOM 1031 N N . LEU A 1 125 ? 2.637 2.844 -10.998 1.00 92.44 125 LEU A N 1
ATOM 1032 C CA . LEU A 1 125 ? 1.546 3.625 -10.432 1.00 92.44 125 LEU A CA 1
ATOM 1033 C C . LEU A 1 125 ? 0.357 2.725 -10.071 1.00 92.44 125 LEU A C 1
ATOM 1035 O O . LEU A 1 125 ? -0.160 2.831 -8.962 1.00 92.44 125 LEU A O 1
ATOM 1039 N N . ALA A 1 126 ? -0.030 1.806 -10.959 1.00 93.56 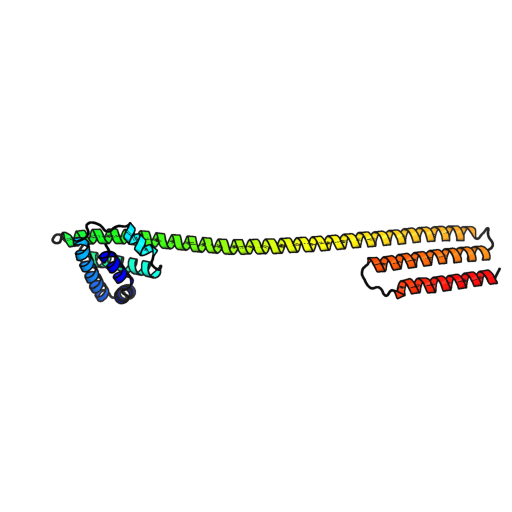126 ALA A N 1
ATOM 1040 C CA . ALA A 1 126 ? -1.098 0.838 -10.721 1.00 93.56 126 ALA A CA 1
ATOM 1041 C C . ALA A 1 126 ? -0.796 -0.065 -9.514 1.00 93.56 126 ALA A C 1
ATOM 1043 O O . ALA A 1 126 ? -1.642 -0.225 -8.637 1.00 93.56 126 ALA A O 1
ATOM 1044 N N . GLU A 1 127 ? 0.427 -0.588 -9.408 1.00 93.44 127 GLU A N 1
ATOM 1045 C CA . GLU A 1 127 ? 0.839 -1.402 -8.260 1.00 93.44 127 GLU A CA 1
ATOM 1046 C C . GLU A 1 127 ? 0.820 -0.592 -6.952 1.00 93.44 127 GLU A C 1
ATOM 1048 O O . GLU A 1 127 ? 0.378 -1.076 -5.908 1.00 93.44 127 GLU A O 1
ATOM 1053 N N . SER A 1 128 ? 1.248 0.671 -7.009 1.00 91.06 128 SER A N 1
ATOM 1054 C CA . SER A 1 128 ? 1.211 1.581 -5.861 1.00 91.06 128 SER A CA 1
ATOM 1055 C C . SER A 1 128 ? -0.217 1.906 -5.417 1.00 91.06 128 SER A C 1
ATOM 1057 O O . SER A 1 128 ? -0.462 2.031 -4.216 1.00 91.06 128 SER A O 1
ATOM 1059 N N . TYR A 1 129 ? -1.158 2.036 -6.356 1.00 91.06 129 TYR A N 1
ATOM 1060 C CA . TYR A 1 129 ? -2.578 2.207 -6.046 1.00 91.06 129 TYR A CA 1
ATOM 1061 C C . TYR A 1 129 ? -3.168 0.953 -5.405 1.00 91.06 129 TYR A C 1
ATOM 1063 O O . TYR A 1 129 ? -3.771 1.076 -4.344 1.00 91.06 129 TYR A O 1
ATOM 1071 N N . ASN A 1 130 ? -2.918 -0.235 -5.962 1.00 93.38 130 ASN A N 1
ATOM 1072 C CA . ASN A 1 130 ? -3.424 -1.493 -5.402 1.00 93.38 130 ASN A CA 1
ATOM 1073 C C . ASN A 1 130 ? -2.960 -1.702 -3.952 1.00 93.38 130 ASN A C 1
ATOM 1075 O O . ASN A 1 130 ? -3.776 -1.974 -3.078 1.00 93.38 130 ASN A O 1
ATOM 1079 N N . LYS A 1 131 ? -1.673 -1.465 -3.656 1.00 91.88 131 LYS A N 1
ATOM 1080 C CA . LYS A 1 131 ? -1.146 -1.562 -2.279 1.00 91.88 131 LYS A CA 1
ATOM 1081 C C . LYS A 1 131 ? -1.805 -0.572 -1.314 1.00 91.88 131 LYS A C 1
ATOM 1083 O O . LYS A 1 131 ? -1.965 -0.865 -0.130 1.00 91.88 131 LYS A O 1
ATOM 1088 N N . ARG A 1 132 ? -2.150 0.631 -1.787 1.00 90.31 132 ARG A N 1
ATOM 1089 C CA . ARG A 1 132 ? -2.866 1.626 -0.971 1.00 90.31 132 ARG A CA 1
ATOM 1090 C C . ARG A 1 132 ? -4.315 1.221 -0.739 1.00 90.31 132 ARG A C 1
ATOM 1092 O O . ARG A 1 132 ? -4.804 1.445 0.362 1.00 90.31 132 ARG A O 1
ATOM 1099 N N . ASP A 1 133 ? -4.959 0.638 -1.742 1.00 91.69 133 ASP A N 1
ATOM 1100 C CA . ASP A 1 133 ? -6.346 0.186 -1.667 1.00 91.69 133 ASP A CA 1
ATOM 1101 C C . ASP A 1 133 ? -6.492 -0.985 -0.685 1.00 91.69 133 ASP A C 1
ATOM 1103 O O . ASP A 1 133 ? -7.305 -0.921 0.233 1.00 91.69 133 ASP A O 1
ATOM 1107 N N . GLU A 1 134 ? -5.597 -1.977 -0.753 1.00 92.31 134 GLU A N 1
ATOM 1108 C CA . GLU A 1 134 ? -5.525 -3.074 0.226 1.00 92.31 134 GLU A CA 1
ATOM 1109 C C . GLU A 1 134 ? -5.330 -2.556 1.658 1.00 92.31 134 GLU A C 1
ATOM 1111 O O . GLU A 1 134 ? -6.021 -2.978 2.587 1.00 92.31 134 GLU A O 1
ATOM 1116 N N . LYS A 1 135 ? -4.423 -1.588 1.850 1.00 93.50 135 LYS A N 1
ATOM 1117 C CA . LYS A 1 135 ? -4.209 -0.966 3.163 1.00 93.50 135 LYS A CA 1
ATOM 1118 C C . LYS A 1 135 ? -5.440 -0.192 3.641 1.00 93.50 135 LYS A C 1
ATOM 1120 O O . LYS A 1 135 ? -5.733 -0.205 4.834 1.00 93.50 135 LYS A O 1
ATOM 1125 N N . MET A 1 136 ? -6.139 0.499 2.740 1.00 92.19 136 MET A N 1
ATOM 1126 C CA . MET A 1 136 ? -7.359 1.237 3.069 1.00 92.19 136 MET A CA 1
ATOM 1127 C C . MET A 1 136 ? -8.474 0.287 3.503 1.00 92.19 136 MET A C 1
ATOM 1129 O O . MET A 1 136 ? -9.122 0.546 4.512 1.00 92.19 136 MET A O 1
ATOM 1133 N N . LEU A 1 137 ? -8.657 -0.828 2.791 1.00 93.94 137 LEU A N 1
ATOM 1134 C CA . LEU A 1 137 ? -9.621 -1.864 3.160 1.00 93.94 137 LEU A CA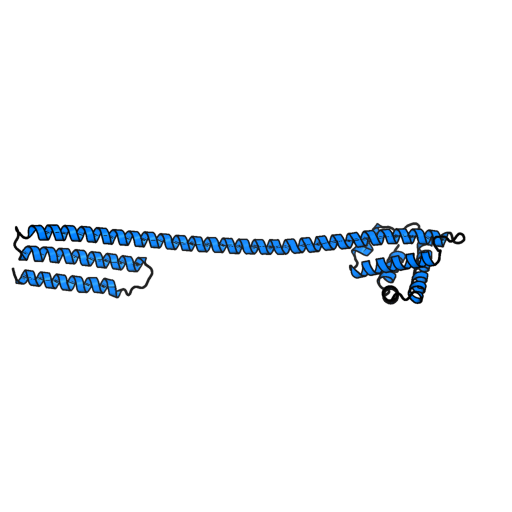 1
ATOM 1135 C C . LEU A 1 137 ? -9.328 -2.439 4.550 1.00 93.94 137 LEU A C 1
ATOM 1137 O O . LEU A 1 137 ? -10.249 -2.556 5.352 1.00 93.94 137 LEU A O 1
ATOM 1141 N N . GLY A 1 138 ? -8.056 -2.702 4.872 1.00 93.62 138 GLY A N 1
ATOM 1142 C CA . GLY A 1 138 ? -7.661 -3.131 6.219 1.00 93.62 138 GLY A CA 1
ATOM 1143 C C . GLY A 1 138 ? -8.002 -2.101 7.304 1.00 93.62 138 GLY A C 1
ATOM 1144 O O . GLY A 1 138 ? -8.599 -2.444 8.317 1.00 93.62 138 GLY A O 1
ATOM 1145 N N . LEU A 1 139 ? -7.707 -0.816 7.069 1.00 93.94 139 LEU A N 1
ATOM 1146 C CA . LEU A 1 139 ? -8.047 0.256 8.017 1.00 93.94 139 LEU A CA 1
ATOM 1147 C C . LEU A 1 139 ? -9.560 0.441 8.198 1.00 93.94 139 LEU A C 1
ATOM 1149 O O . LEU A 1 139 ? -10.000 0.827 9.280 1.00 93.94 139 LEU A O 1
ATOM 1153 N N . LEU A 1 140 ? -10.352 0.206 7.150 1.00 94.06 140 LEU A N 1
ATOM 1154 C CA . LEU A 1 140 ? -11.810 0.264 7.230 1.00 94.06 140 LEU A CA 1
ATOM 1155 C C . LEU A 1 140 ? -12.376 -0.878 8.080 1.00 94.06 140 LEU A C 1
ATOM 1157 O O . LEU A 1 140 ? -13.299 -0.633 8.853 1.00 94.06 140 LEU A O 1
ATOM 1161 N N . ASP A 1 141 ? -11.812 -2.081 7.976 1.00 94.75 141 ASP A N 1
ATOM 1162 C CA . ASP A 1 141 ? -12.209 -3.234 8.794 1.00 94.75 141 ASP A CA 1
ATOM 1163 C C . ASP A 1 141 ? -11.851 -3.026 10.280 1.00 94.75 141 ASP A C 1
ATOM 1165 O O . ASP A 1 141 ? -12.688 -3.191 11.173 1.00 94.75 141 ASP A O 1
ATOM 1169 N N . ASP A 1 142 ? -10.646 -2.515 10.553 1.00 94.38 142 ASP A N 1
ATOM 1170 C CA . ASP A 1 142 ? -10.218 -2.124 11.904 1.00 94.38 142 ASP A CA 1
ATOM 1171 C C . ASP A 1 142 ? -11.108 -1.008 12.488 1.00 94.38 142 ASP A C 1
ATOM 1173 O O . ASP A 1 142 ? -11.486 -1.029 13.663 1.00 94.38 142 ASP A O 1
ATOM 1177 N N . ALA A 1 143 ? -11.484 -0.017 11.675 1.00 93.62 143 ALA A N 1
ATOM 1178 C CA . ALA A 1 143 ? -12.385 1.046 12.106 1.00 93.62 143 ALA A CA 1
ATOM 1179 C C . ALA A 1 143 ? -13.800 0.516 12.385 1.00 93.62 143 ALA A C 1
ATOM 1181 O O . ALA A 1 143 ? -14.411 0.906 13.382 1.00 93.62 143 ALA A O 1
ATOM 1182 N N . ALA A 1 144 ? -14.314 -0.382 11.540 1.00 94.81 144 ALA A N 1
ATOM 1183 C CA . ALA A 1 144 ? -15.625 -0.997 11.720 1.00 94.81 144 ALA A CA 1
ATOM 1184 C C . ALA A 1 144 ? -15.686 -1.823 13.014 1.00 94.81 144 ALA A C 1
ATOM 1186 O O . ALA A 1 144 ? -16.605 -1.634 13.814 1.00 94.81 144 ALA A O 1
ATOM 1187 N N . SER A 1 145 ? -14.674 -2.656 13.270 1.00 94.75 145 SER A N 1
ATOM 1188 C CA . SER A 1 145 ? -14.580 -3.442 14.506 1.00 94.75 145 SER A CA 1
ATOM 1189 C C . SER A 1 145 ? -14.456 -2.556 15.752 1.00 94.75 145 SER A C 1
ATOM 1191 O O . SER A 1 145 ? -15.151 -2.779 16.745 1.00 94.75 145 SER A O 1
ATOM 1193 N N . SER A 1 146 ? -13.665 -1.478 15.694 1.00 94.31 146 SER A N 1
ATOM 1194 C CA . SER A 1 146 ? -13.555 -0.510 16.793 1.00 94.31 146 SER A CA 1
ATOM 1195 C C . SER A 1 146 ? -14.885 0.192 17.101 1.00 94.31 146 SER A C 1
ATOM 1197 O O . SER A 1 146 ? -15.245 0.372 18.270 1.00 94.31 146 SER A O 1
ATOM 1199 N N . VAL A 1 147 ? -15.647 0.558 16.065 1.00 95.19 147 VAL A N 1
ATOM 1200 C CA . VAL A 1 147 ? -16.984 1.149 16.215 1.00 95.19 147 VAL A CA 1
ATOM 1201 C C . VAL A 1 147 ? -17.958 0.150 16.838 1.00 95.19 147 VAL A C 1
ATOM 1203 O O . VAL A 1 147 ? -18.717 0.527 17.734 1.00 95.19 147 VAL A O 1
ATOM 1206 N N . GLU A 1 148 ? -17.924 -1.116 16.423 1.00 95.38 148 GLU A N 1
ATOM 1207 C CA . GLU A 1 148 ? -18.765 -2.168 16.998 1.00 95.38 148 GLU A CA 1
ATOM 1208 C C . GLU A 1 148 ? -18.436 -2.419 18.478 1.00 95.38 148 GLU A C 1
ATOM 1210 O O . GLU A 1 148 ? -19.336 -2.475 19.322 1.00 95.38 148 GLU A O 1
ATOM 1215 N N . GLU A 1 149 ? -17.152 -2.479 18.837 1.00 94.50 149 GLU A N 1
ATOM 1216 C CA . GLU A 1 149 ? -16.729 -2.578 20.234 1.00 94.50 149 GLU A CA 1
ATOM 1217 C C . GLU A 1 149 ? -17.202 -1.385 21.069 1.00 94.50 149 GLU A C 1
ATOM 1219 O O . GLU A 1 149 ? -17.725 -1.563 22.175 1.00 94.50 149 GLU A O 1
ATOM 1224 N N . ALA A 1 150 ? -17.034 -0.163 20.558 1.00 93.25 150 ALA A N 1
ATOM 1225 C CA . ALA A 1 150 ? -17.482 1.047 21.236 1.00 93.25 150 ALA A CA 1
ATOM 1226 C C . ALA A 1 150 ? -19.006 1.052 21.424 1.00 93.25 150 ALA A C 1
ATOM 1228 O O . ALA A 1 150 ? -19.490 1.395 22.506 1.00 93.25 150 ALA A O 1
ATOM 1229 N N . HIS A 1 151 ? -19.759 0.611 20.413 1.00 93.94 151 HIS A N 1
ATOM 1230 C CA . HIS A 1 151 ? -21.210 0.471 20.486 1.00 93.94 151 HIS A CA 1
ATOM 1231 C C . HIS A 1 151 ? -21.629 -0.539 21.562 1.00 93.94 151 HIS A C 1
ATOM 1233 O O . HIS A 1 151 ? -22.472 -0.230 22.408 1.00 93.94 151 HIS A O 1
ATOM 1239 N N . ASN A 1 152 ? -20.993 -1.712 21.597 1.00 92.00 152 ASN A N 1
ATOM 1240 C CA . ASN A 1 152 ? -21.271 -2.744 22.594 1.00 92.00 152 ASN A CA 1
ATOM 1241 C C . ASN A 1 152 ? -20.942 -2.274 24.020 1.00 92.00 152 ASN A C 1
ATOM 1243 O O . ASN A 1 152 ? -21.729 -2.496 24.944 1.00 92.00 152 ASN A O 1
ATOM 1247 N N . ARG A 1 153 ? -19.830 -1.551 24.208 1.00 90.56 153 ARG A N 1
ATOM 1248 C CA . ARG A 1 153 ? -19.490 -0.929 25.500 1.00 90.56 153 ARG A CA 1
ATOM 1249 C C . ARG A 1 153 ? -20.516 0.130 25.907 1.00 90.56 153 ARG A C 1
ATOM 1251 O O . ARG A 1 153 ? -20.963 0.128 27.052 1.00 90.56 153 ARG A O 1
ATOM 1258 N N . ALA A 1 154 ? -20.927 1.001 24.986 1.00 91.12 154 ALA A N 1
ATOM 1259 C CA . ALA A 1 154 ? -21.935 2.029 25.250 1.00 91.12 154 ALA A CA 1
ATOM 1260 C C . ALA A 1 154 ? -23.300 1.423 25.621 1.00 91.12 154 ALA A C 1
ATOM 1262 O O . ALA A 1 154 ? -23.973 1.907 26.537 1.00 91.12 154 ALA A O 1
ATOM 1263 N N . LYS A 1 155 ? -23.690 0.326 24.961 1.00 88.88 155 LYS A N 1
ATOM 1264 C CA . LYS A 1 155 ? -24.898 -0.434 25.295 1.00 88.88 155 LYS A CA 1
ATOM 1265 C C . LYS A 1 155 ? -24.820 -1.027 26.703 1.00 88.88 155 LYS A C 1
ATOM 1267 O O . LYS A 1 155 ? -25.735 -0.811 27.493 1.00 88.88 155 LYS A O 1
ATOM 1272 N N . GLY A 1 156 ? -23.705 -1.674 27.053 1.00 84.75 156 GLY A N 1
ATOM 1273 C CA . GLY A 1 156 ? -23.489 -2.205 28.403 1.00 84.75 156 GLY A CA 1
ATOM 1274 C C . GLY A 1 156 ? -23.547 -1.124 29.491 1.00 84.75 156 GLY A C 1
ATOM 1275 O O . GLY A 1 156 ? -24.180 -1.319 30.527 1.00 84.75 156 GLY A O 1
ATOM 1276 N N . LEU A 1 157 ? -22.961 0.054 29.244 1.00 85.19 157 LEU A N 1
ATOM 1277 C CA . LEU A 1 157 ? -23.057 1.199 30.161 1.00 85.19 157 LEU A CA 1
ATOM 1278 C C . LEU A 1 157 ? -24.498 1.697 30.321 1.00 85.19 157 LEU A C 1
ATOM 1280 O O . LEU A 1 157 ? -24.918 2.019 31.431 1.00 85.19 157 LEU A O 1
ATOM 1284 N N . SER A 1 158 ? -25.262 1.741 29.230 1.00 83.38 158 SER A N 1
ATOM 1285 C CA . SER A 1 158 ? -26.666 2.169 29.249 1.00 83.38 158 SER A CA 1
ATOM 1286 C C . SER A 1 158 ? -27.534 1.220 30.081 1.00 83.38 158 SER A C 1
ATOM 1288 O O . SER A 1 158 ? -28.339 1.674 30.893 1.00 83.38 158 SER A O 1
ATOM 1290 N N . GLU A 1 159 ? -27.330 -0.093 29.945 1.00 81.81 159 GLU A N 1
ATOM 1291 C CA . GLU A 1 159 ? -28.017 -1.110 30.753 1.00 81.81 159 GLU A CA 1
ATOM 1292 C C . GLU A 1 159 ? -27.691 -0.962 32.251 1.00 81.81 159 GLU A C 1
ATOM 1294 O O . GLU A 1 159 ? -28.594 -0.977 33.094 1.00 81.81 159 GLU A O 1
ATOM 1299 N N . GLN A 1 160 ? -26.418 -0.732 32.591 1.00 82.88 160 GLN A N 1
ATOM 1300 C CA . GLN A 1 160 ? -25.993 -0.473 33.972 1.00 82.88 160 GLN A CA 1
ATOM 1301 C C . GLN A 1 160 ? -26.601 0.820 34.535 1.00 82.88 160 GLN A C 1
ATOM 1303 O O . GLN A 1 160 ? -27.078 0.828 35.671 1.00 82.88 160 GLN A O 1
ATOM 1308 N N . LEU A 1 161 ? -26.635 1.901 33.749 1.00 83.94 161 LEU A N 1
ATOM 1309 C CA . LEU A 1 161 ? -27.230 3.185 34.138 1.00 83.94 161 LEU A CA 1
ATOM 1310 C C . LEU A 1 161 ? -28.728 3.060 34.428 1.00 83.94 161 LEU A C 1
ATOM 1312 O O . LEU A 1 161 ? -29.184 3.546 35.463 1.00 83.94 161 LEU A O 1
ATOM 1316 N N . ILE A 1 162 ? -29.485 2.374 33.563 1.00 84.25 162 ILE A N 1
ATOM 1317 C CA . ILE A 1 162 ? -30.920 2.120 33.772 1.00 84.25 162 ILE A CA 1
ATOM 1318 C C . ILE A 1 162 ? -31.135 1.335 35.071 1.00 84.25 162 ILE A C 1
ATOM 1320 O O . ILE A 1 162 ? -32.000 1.682 35.877 1.00 84.25 162 ILE A O 1
ATOM 1324 N N . SER A 1 163 ? -30.312 0.313 35.312 1.00 82.75 163 SER A N 1
ATOM 1325 C CA . SER A 1 163 ? -30.369 -0.483 36.537 1.00 82.75 163 SER A CA 1
ATOM 1326 C C . SER A 1 163 ? -30.087 0.351 37.794 1.00 82.75 163 SER A C 1
ATOM 1328 O O . SER A 1 163 ? -30.829 0.263 38.774 1.00 82.75 163 SER A O 1
ATOM 1330 N N . ILE A 1 164 ? -29.028 1.169 37.783 1.00 83.75 164 ILE A N 1
ATOM 1331 C CA . ILE A 1 164 ? -28.669 2.054 38.902 1.00 83.75 164 ILE A CA 1
ATOM 1332 C C . ILE A 1 164 ? -29.790 3.069 39.159 1.00 83.75 164 ILE A C 1
ATOM 1334 O O . ILE A 1 164 ? -30.183 3.267 40.309 1.00 83.75 164 ILE A O 1
ATOM 1338 N N . LEU A 1 165 ? -30.352 3.670 38.107 1.00 85.31 165 LEU A N 1
ATOM 1339 C CA . LEU A 1 165 ? -31.448 4.631 38.229 1.00 85.31 165 LEU A CA 1
ATOM 1340 C C . LEU A 1 165 ? -32.696 3.993 38.858 1.00 85.31 165 LEU A C 1
ATOM 1342 O O . LEU A 1 165 ? -33.303 4.587 39.749 1.00 85.31 165 LEU A O 1
ATOM 1346 N N . GLY A 1 166 ? -33.044 2.767 38.454 1.00 83.81 166 GLY A N 1
ATOM 1347 C CA . GLY A 1 166 ? -34.160 2.016 39.038 1.00 83.81 166 GLY A CA 1
ATOM 1348 C C . GLY A 1 166 ? -33.973 1.736 40.532 1.00 83.81 166 GLY A C 1
ATOM 1349 O O . GLY A 1 166 ? -34.901 1.908 41.324 1.00 83.81 166 GLY A O 1
ATOM 1350 N N . ILE A 1 167 ? -32.753 1.383 40.940 1.00 82.19 167 ILE A N 1
ATOM 1351 C CA . ILE A 1 167 ? -32.385 1.219 42.352 1.00 82.19 167 ILE A CA 1
ATOM 1352 C C . ILE A 1 167 ? -32.542 2.535 43.121 1.00 82.19 167 ILE A C 1
ATOM 1354 O O . ILE A 1 167 ? -33.165 2.549 44.184 1.00 82.19 167 ILE A O 1
ATOM 1358 N N . PHE A 1 168 ? -31.994 3.638 42.600 1.00 81.44 168 PHE A N 1
ATOM 1359 C CA . PHE A 1 168 ? -32.092 4.947 43.250 1.00 81.44 168 PHE A CA 1
ATOM 1360 C C . PHE A 1 168 ? -33.548 5.377 43.427 1.00 81.44 168 PHE A C 1
ATOM 1362 O O . PHE A 1 168 ? -33.927 5.807 44.516 1.00 81.44 168 PHE A O 1
ATOM 1369 N N . ALA A 1 169 ? -34.380 5.192 42.401 1.00 85.50 169 ALA A N 1
ATOM 1370 C CA . ALA A 1 169 ? -35.809 5.465 42.483 1.00 85.50 169 ALA A CA 1
ATOM 1371 C C . ALA A 1 169 ? -36.487 4.625 43.581 1.00 85.50 169 ALA A C 1
ATOM 1373 O O . ALA A 1 169 ? -37.218 5.171 44.406 1.00 85.50 169 ALA A O 1
ATOM 1374 N N . GLY A 1 170 ? -36.196 3.321 43.653 1.00 82.75 170 GLY A N 1
ATOM 1375 C CA . GLY A 1 170 ? -36.742 2.433 44.684 1.00 82.75 170 GLY A CA 1
ATOM 1376 C C . GLY A 1 170 ? -36.346 2.834 46.110 1.00 82.75 170 GLY A C 1
ATOM 1377 O O . GLY A 1 170 ? -37.190 2.827 47.010 1.00 82.75 170 GLY A O 1
ATOM 1378 N N . ILE A 1 171 ? -35.087 3.237 46.317 1.00 81.06 171 ILE A N 1
ATOM 1379 C CA . ILE A 1 171 ? -34.597 3.728 47.615 1.00 81.06 171 ILE A CA 1
ATOM 1380 C C . ILE A 1 171 ? -35.322 5.018 48.011 1.00 81.06 171 ILE A C 1
ATOM 1382 O O . ILE A 1 171 ? -35.801 5.115 49.140 1.00 81.06 171 ILE A O 1
ATOM 1386 N N . ILE A 1 172 ? -35.442 5.983 47.093 1.00 85.56 172 ILE A N 1
ATOM 1387 C CA . ILE A 1 172 ? -36.113 7.265 47.357 1.00 85.56 172 ILE A CA 1
ATOM 1388 C C . ILE A 1 172 ? -37.586 7.038 47.714 1.00 85.56 172 ILE A C 1
ATOM 1390 O O . ILE A 1 172 ? -38.038 7.536 48.741 1.00 85.56 172 ILE A O 1
ATOM 1394 N N . VAL A 1 173 ? -38.315 6.235 46.929 1.00 84.62 173 VAL A N 1
ATOM 1395 C CA . VAL A 1 173 ? -39.731 5.914 47.189 1.00 84.62 173 VAL A CA 1
ATOM 1396 C C . VAL A 1 173 ? -39.905 5.247 48.554 1.00 84.62 173 VAL A C 1
ATOM 1398 O O . VAL A 1 173 ? -40.771 5.646 49.332 1.00 84.62 173 VAL A O 1
ATOM 1401 N N . THR A 1 174 ? -39.052 4.268 48.873 1.00 81.94 174 THR A N 1
ATOM 1402 C CA . THR A 1 174 ? -39.068 3.574 50.168 1.00 81.94 174 THR A CA 1
ATOM 1403 C C . THR A 1 174 ? -38.819 4.542 51.321 1.00 81.94 174 THR A C 1
ATOM 1405 O O . THR A 1 174 ? -39.517 4.483 52.331 1.00 81.94 174 THR A O 1
ATOM 1408 N N . PHE A 1 175 ? -37.839 5.437 51.183 1.00 82.50 175 PHE A N 1
ATOM 1409 C CA . PHE A 1 175 ? -37.494 6.402 52.221 1.00 82.50 175 PHE A CA 1
ATOM 1410 C C . PHE A 1 175 ? -38.610 7.426 52.435 1.00 82.50 175 PHE A C 1
ATOM 1412 O O . PHE A 1 175 ? -39.008 7.656 53.574 1.00 82.50 175 PHE A O 1
ATOM 1419 N N . SER A 1 176 ? -39.177 7.980 51.358 1.00 86.31 176 SER A N 1
ATOM 1420 C CA . SER A 1 176 ? -40.332 8.877 51.442 1.00 86.31 176 SER A CA 1
ATOM 1421 C C . SER A 1 176 ? -41.505 8.200 52.151 1.00 86.31 176 SER A C 1
ATOM 1423 O O . SER A 1 176 ? -42.032 8.755 53.114 1.00 86.31 176 SER A O 1
ATOM 1425 N N . PHE A 1 177 ? -41.842 6.966 51.763 1.00 84.56 177 PHE A N 1
ATOM 1426 C CA . PHE A 1 177 ? -42.894 6.189 52.417 1.00 84.56 177 PHE A CA 1
ATOM 1427 C C . PHE A 1 177 ? -42.602 5.955 53.909 1.00 84.56 177 PHE A C 1
ATOM 1429 O O . PHE A 1 177 ? -43.467 6.202 54.748 1.00 84.56 177 PHE A O 1
ATOM 1436 N N . ALA A 1 178 ? -41.371 5.566 54.261 1.00 81.25 178 ALA A N 1
ATOM 1437 C CA . ALA A 1 178 ? -40.951 5.390 55.652 1.00 81.25 178 ALA A CA 1
ATOM 1438 C C . ALA A 1 178 ? -41.127 6.671 56.474 1.00 81.25 178 ALA A C 1
ATOM 1440 O O . ALA A 1 178 ? -41.698 6.635 57.562 1.00 81.25 178 ALA A O 1
ATOM 1441 N N . THR A 1 179 ? -40.669 7.811 55.947 1.00 82.31 179 THR A N 1
ATOM 1442 C CA . THR A 1 179 ? -40.764 9.099 56.647 1.00 82.31 179 THR A CA 1
ATOM 1443 C C . THR A 1 179 ? -42.207 9.539 56.866 1.00 82.31 179 THR A C 1
ATOM 1445 O O . THR A 1 179 ? -42.525 10.023 57.951 1.00 82.31 179 THR A O 1
ATOM 1448 N N . THR A 1 180 ? -43.096 9.315 55.891 1.00 88.12 180 THR A N 1
ATOM 1449 C CA . THR A 1 180 ? -44.527 9.610 56.032 1.00 88.12 180 THR A CA 1
ATOM 1450 C C . THR A 1 180 ? -45.163 8.742 57.114 1.00 88.12 180 THR A C 1
ATOM 1452 O O . THR A 1 180 ? -45.788 9.278 58.025 1.00 88.12 180 THR A O 1
ATOM 1455 N N . VAL A 1 181 ? -44.938 7.424 57.082 1.00 83.00 181 VAL A N 1
ATOM 1456 C CA . VAL A 1 181 ? -45.515 6.493 58.068 1.00 83.00 181 VAL A CA 1
ATOM 1457 C C . VAL A 1 181 ? -45.005 6.785 59.481 1.00 83.00 181 VAL A C 1
ATOM 1459 O O . VAL A 1 181 ? -45.787 6.796 60.433 1.00 83.00 181 VAL A O 1
ATOM 1462 N N . VAL A 1 182 ? -43.708 7.069 59.638 1.00 81.50 182 VAL A N 1
ATOM 1463 C CA . VAL A 1 182 ? -43.141 7.467 60.936 1.00 81.50 182 VAL A CA 1
ATOM 1464 C C . VAL A 1 182 ? -43.762 8.783 61.412 1.00 81.50 182 VAL A C 1
ATOM 1466 O O . VAL A 1 182 ? -44.161 8.872 62.571 1.00 81.50 182 VAL A O 1
ATOM 1469 N N . GLY A 1 183 ? -43.903 9.777 60.530 1.00 82.81 183 GLY A N 1
ATOM 1470 C CA . GLY A 1 183 ? -44.526 11.062 60.852 1.00 82.81 183 GLY A CA 1
ATOM 1471 C C . GLY A 1 183 ? -45.977 10.926 61.322 1.00 82.81 183 GLY A C 1
ATOM 1472 O O . GLY A 1 183 ? -46.340 11.478 62.360 1.00 82.81 183 GLY A O 1
ATOM 1473 N N . GLU A 1 184 ? -46.792 10.140 60.616 1.00 81.25 184 GLU A N 1
ATOM 1474 C CA . GLU A 1 184 ? -48.184 9.857 60.994 1.00 81.25 184 GLU A CA 1
ATOM 1475 C C . GLU A 1 184 ? -48.286 9.089 62.317 1.00 81.25 184 GLU A C 1
ATOM 1477 O O . GLU A 1 184 ? -49.157 9.366 63.145 1.00 81.25 184 GLU A O 1
ATOM 1482 N N . THR A 1 185 ? -47.375 8.143 62.551 1.00 75.88 185 THR A N 1
ATOM 1483 C CA . THR A 1 185 ? -47.349 7.364 63.795 1.00 75.88 185 THR A CA 1
ATOM 1484 C C . THR A 1 185 ? -46.972 8.251 64.985 1.00 75.88 185 THR A C 1
ATOM 1486 O O . THR A 1 185 ? -47.616 8.185 66.030 1.00 75.88 185 THR A O 1
ATOM 1489 N N . VAL A 1 186 ? -45.991 9.146 64.817 1.00 75.38 186 VAL A N 1
ATOM 1490 C CA . VAL A 1 186 ? -45.585 10.125 65.841 1.00 75.38 186 VAL A CA 1
ATOM 1491 C C . VAL A 1 186 ? -46.693 11.146 66.117 1.00 75.38 186 VAL A C 1
ATOM 1493 O O . VAL A 1 186 ? -46.947 11.474 67.275 1.00 75.38 186 VAL A O 1
ATOM 1496 N N . ALA A 1 187 ? -47.404 11.613 65.089 1.00 78.50 187 ALA A N 1
ATOM 1497 C CA . ALA A 1 187 ? -48.516 12.550 65.255 1.00 78.50 187 ALA A CA 1
ATOM 1498 C C . ALA A 1 187 ? -49.683 11.965 66.075 1.00 78.50 187 ALA A C 1
ATOM 1500 O O . ALA A 1 187 ? -50.398 12.706 66.748 1.00 78.50 187 ALA A O 1
ATOM 1501 N N . ASN A 1 188 ? -49.858 10.640 66.065 1.00 75.19 188 ASN A N 1
ATOM 1502 C CA . ASN A 1 188 ? -50.901 9.947 66.825 1.00 75.19 188 ASN A CA 1
ATOM 1503 C C . ASN A 1 188 ? -50.513 9.613 68.284 1.00 75.19 188 ASN A C 1
ATOM 1505 O O . ASN A 1 188 ? -51.338 9.060 69.017 1.00 75.19 188 ASN A O 1
ATOM 1509 N N . ILE A 1 189 ? -49.311 9.991 68.747 1.00 68.50 189 ILE A N 1
ATOM 1510 C CA . ILE A 1 189 ? -48.836 9.752 70.127 1.00 68.50 189 ILE A CA 1
ATOM 1511 C C . ILE A 1 189 ? -49.742 10.385 71.187 1.00 68.50 189 ILE A C 1
ATOM 1513 O O . ILE A 1 189 ? -49.909 9.824 72.264 1.00 68.50 189 ILE A O 1
ATOM 1517 N N . THR A 1 190 ? -50.395 11.507 70.893 1.00 59.56 190 THR A N 1
ATOM 1518 C CA . THR A 1 190 ? -51.290 12.193 71.840 1.00 59.56 190 THR A CA 1
ATOM 1519 C C . THR A 1 190 ? -52.591 11.440 72.146 1.00 59.56 190 THR A C 1
ATOM 1521 O O . THR A 1 190 ? -53.308 11.847 73.057 1.00 59.56 190 THR A O 1
ATOM 1524 N N . LYS A 1 191 ? -52.918 10.359 71.419 1.00 62.75 191 LYS A N 1
ATOM 1525 C CA . LYS A 1 191 ? -54.150 9.562 71.606 1.00 62.75 191 LYS A CA 1
ATOM 1526 C C . LYS A 1 191 ? -53.923 8.121 72.079 1.00 62.75 191 LYS A C 1
ATOM 1528 O O . LYS A 1 191 ? -54.895 7.457 72.426 1.00 62.75 191 LYS A O 1
ATOM 1533 N N . SER A 1 192 ? -52.688 7.627 72.065 1.00 62.94 192 SER A N 1
ATOM 1534 C CA . SER A 1 192 ? -52.346 6.216 72.288 1.00 62.94 192 SER A CA 1
ATOM 1535 C C . SER A 1 192 ? -51.391 6.059 73.464 1.00 62.94 192 SER A C 1
ATOM 1537 O O . SER A 1 192 ? -50.601 6.954 73.751 1.00 62.94 192 SER A O 1
ATOM 1539 N N . ASP A 1 193 ? -51.405 4.883 74.091 1.00 73.00 193 ASP A N 1
ATOM 1540 C CA . ASP A 1 193 ? -50.400 4.517 75.082 1.00 73.00 193 ASP A CA 1
ATOM 1541 C C . ASP A 1 193 ? -49.002 4.478 74.434 1.00 73.00 193 ASP A C 1
ATOM 1543 O O . ASP A 1 193 ? -48.809 3.882 73.364 1.00 73.00 193 ASP A O 1
ATOM 1547 N N . VAL A 1 194 ? -48.029 5.148 75.058 1.00 72.31 194 VAL A N 1
ATOM 1548 C CA . VAL A 1 194 ? -46.681 5.383 74.498 1.00 72.31 194 VAL A CA 1
ATOM 1549 C C . VAL A 1 194 ? -45.935 4.062 74.290 1.00 72.31 194 VAL A C 1
ATOM 1551 O O . VAL A 1 194 ? -45.150 3.924 73.350 1.00 72.31 194 VAL A O 1
ATOM 1554 N N . VAL A 1 195 ? -46.214 3.067 75.137 1.00 73.69 195 VAL A N 1
ATOM 1555 C CA . VAL A 1 195 ? -45.585 1.741 75.088 1.00 73.69 195 VAL A CA 1
ATOM 1556 C C . VAL A 1 195 ? -46.032 0.950 73.850 1.00 73.69 195 VAL A C 1
ATOM 1558 O O . VAL A 1 195 ? -45.193 0.389 73.144 1.00 73.69 195 VAL A O 1
ATOM 1561 N N . TYR A 1 196 ? -47.330 0.970 73.522 1.00 74.19 196 TYR A N 1
ATOM 1562 C CA . TYR A 1 196 ? -47.881 0.266 72.354 1.00 74.19 196 TYR A CA 1
ATOM 1563 C C . TYR A 1 196 ? -47.380 0.868 71.033 1.00 74.19 196 TYR A C 1
ATOM 1565 O O . TYR A 1 196 ? -47.086 0.166 70.066 1.00 74.19 196 TYR A O 1
ATOM 1573 N N . LEU A 1 197 ? -47.223 2.190 71.015 1.00 73.69 197 LEU A N 1
ATOM 1574 C CA . LEU A 1 197 ? -46.765 2.940 69.852 1.00 73.69 197 LEU A CA 1
ATOM 1575 C C . LEU A 1 197 ? -45.257 2.752 69.609 1.00 73.69 197 LEU A C 1
ATOM 1577 O O . LEU A 1 197 ? -44.834 2.569 68.467 1.00 73.69 197 LEU A O 1
ATOM 1581 N N . GLY A 1 198 ? -44.454 2.680 70.677 1.00 76.50 198 GLY A N 1
ATOM 1582 C CA . GLY A 1 198 ? -43.041 2.292 70.598 1.00 76.50 198 GLY A CA 1
ATOM 1583 C C . GLY A 1 198 ? -42.843 0.877 70.042 1.00 76.50 198 GLY A C 1
ATOM 1584 O O . GLY A 1 198 ? -41.977 0.661 69.191 1.00 76.50 198 GLY A O 1
ATOM 1585 N N . PHE A 1 199 ? -43.695 -0.073 70.445 1.00 74.69 199 PHE A N 1
ATOM 1586 C CA . PHE A 1 199 ? -43.695 -1.428 69.890 1.00 74.69 199 PHE A CA 1
ATOM 1587 C C . PHE A 1 199 ? -44.038 -1.440 68.389 1.00 74.69 199 PHE A C 1
ATOM 1589 O O . PHE A 1 199 ? -43.311 -2.043 67.597 1.00 74.69 199 PHE A O 1
ATOM 1596 N N . ALA A 1 200 ? -45.083 -0.717 67.973 1.00 75.31 200 ALA A N 1
ATOM 1597 C CA . ALA A 1 200 ? -45.480 -0.626 66.567 1.00 75.31 200 ALA A CA 1
ATOM 1598 C C . ALA A 1 200 ? -44.378 -0.019 65.674 1.00 75.31 200 ALA A C 1
ATOM 1600 O O . ALA A 1 200 ? -44.074 -0.572 64.615 1.00 75.31 200 ALA A O 1
ATOM 1601 N N . ILE A 1 201 ? -43.726 1.066 66.117 1.00 78.12 201 ILE A N 1
ATOM 1602 C CA . ILE A 1 201 ? -42.603 1.693 65.395 1.00 78.12 201 ILE A CA 1
ATOM 1603 C C . ILE A 1 201 ? -41.416 0.731 65.273 1.00 78.12 201 ILE A C 1
ATOM 1605 O O . ILE A 1 201 ? -40.775 0.681 64.225 1.00 78.12 201 ILE A O 1
ATOM 1609 N N . SER A 1 202 ? -41.130 -0.053 66.315 1.00 77.19 202 SER A N 1
ATOM 1610 C CA . SER A 1 202 ? -40.035 -1.027 66.310 1.00 77.19 202 SER A CA 1
ATOM 1611 C C . SER A 1 202 ? -40.251 -2.138 65.271 1.00 77.19 202 SER A C 1
ATOM 1613 O O . SER A 1 202 ? -39.348 -2.446 64.490 1.00 77.19 202 SER A O 1
ATOM 1615 N N . VAL A 1 203 ? -41.472 -2.682 65.189 1.00 76.81 203 VAL A N 1
ATOM 1616 C CA . VAL A 1 203 ? -41.844 -3.689 64.177 1.00 76.81 203 VAL A CA 1
ATOM 1617 C C . VAL A 1 203 ? -41.768 -3.104 62.762 1.00 76.81 203 VAL A C 1
ATOM 1619 O O . VAL A 1 203 ? -41.189 -3.724 61.868 1.00 76.81 203 VAL A O 1
ATOM 1622 N N . LEU A 1 204 ? -42.286 -1.890 62.556 1.00 78.38 204 LEU A N 1
ATOM 1623 C CA . LEU A 1 204 ? -42.192 -1.180 61.275 1.00 78.38 204 LEU A CA 1
ATOM 1624 C C . LEU A 1 204 ? -40.736 -0.914 60.868 1.00 78.38 204 LEU A C 1
ATOM 1626 O O . LEU A 1 204 ? -40.353 -1.183 59.730 1.00 78.38 204 LEU A O 1
ATOM 1630 N N . GLY A 1 205 ? -39.902 -0.456 61.803 1.00 77.75 205 GLY A N 1
ATOM 1631 C CA . GLY A 1 205 ? -38.474 -0.234 61.586 1.00 77.75 205 GLY A CA 1
ATOM 1632 C C . GLY A 1 205 ? -37.731 -1.509 61.180 1.00 77.75 205 GLY A C 1
ATOM 1633 O O . GLY A 1 205 ? -36.906 -1.467 60.267 1.00 77.75 205 GLY A O 1
ATOM 1634 N N . ALA A 1 206 ? -38.067 -2.657 61.779 1.00 79.19 206 ALA A N 1
ATOM 1635 C CA . ALA A 1 206 ? -37.501 -3.953 61.401 1.00 79.19 206 ALA A CA 1
ATOM 1636 C C . ALA A 1 206 ? -37.838 -4.334 59.950 1.00 79.19 206 ALA A C 1
ATOM 1638 O O . ALA A 1 206 ? -36.963 -4.762 59.194 1.00 79.19 206 ALA A O 1
ATOM 1639 N N . ILE A 1 207 ? -39.095 -4.134 59.536 1.00 80.44 207 ILE A N 1
ATOM 1640 C CA . ILE A 1 207 ? -39.541 -4.389 58.158 1.00 80.44 207 ILE A CA 1
ATOM 1641 C C . ILE A 1 207 ? -38.766 -3.499 57.174 1.00 80.44 207 ILE A C 1
ATOM 1643 O O . ILE A 1 207 ? -38.250 -3.998 56.172 1.00 80.44 207 ILE A O 1
ATOM 1647 N N . PHE A 1 208 ? -38.610 -2.207 57.479 1.00 78.81 208 PHE A N 1
ATOM 1648 C CA . PHE A 1 208 ? -37.854 -1.277 56.634 1.00 78.81 208 PHE A CA 1
ATOM 1649 C C . PHE A 1 208 ? -36.362 -1.610 56.546 1.00 78.81 208 PHE A C 1
ATOM 1651 O O . PHE A 1 208 ? -35.797 -1.576 55.453 1.00 78.81 208 PHE A O 1
ATOM 1658 N N . LEU A 1 209 ? -35.717 -1.969 57.659 1.00 79.81 209 LEU A N 1
ATOM 1659 C CA . LEU A 1 209 ? -34.305 -2.370 57.664 1.00 79.81 209 LEU A CA 1
ATOM 1660 C C . LEU A 1 209 ? -34.072 -3.629 56.820 1.00 79.81 209 LEU A C 1
ATOM 1662 O O . LEU A 1 209 ? -33.096 -3.693 56.070 1.00 79.81 209 LEU A O 1
ATOM 1666 N N . ASN A 1 210 ? -34.997 -4.591 56.869 1.00 81.44 210 ASN A N 1
ATOM 1667 C CA . ASN A 1 210 ? -34.957 -5.779 56.018 1.00 81.44 210 ASN A CA 1
ATOM 1668 C C . ASN A 1 210 ? -35.139 -5.434 54.533 1.00 81.44 210 ASN A C 1
ATOM 1670 O O . ASN A 1 210 ? -34.423 -5.975 53.688 1.00 81.44 210 ASN A O 1
ATOM 1674 N N . LEU A 1 211 ? -36.032 -4.495 54.210 1.00 80.81 211 LEU A N 1
ATOM 1675 C CA . LEU A 1 211 ? -36.236 -4.028 52.838 1.00 80.81 211 LEU A CA 1
ATOM 1676 C C . LEU A 1 211 ? -34.992 -3.308 52.287 1.00 80.81 211 LEU A C 1
ATOM 1678 O O . LEU A 1 211 ? -34.577 -3.563 51.157 1.00 80.81 211 LEU A O 1
ATOM 1682 N N . ILE A 1 212 ? -34.349 -2.464 53.098 1.00 79.38 212 ILE A N 1
ATOM 1683 C CA . ILE A 1 212 ? -33.099 -1.776 52.741 1.00 79.38 212 ILE A CA 1
ATOM 1684 C C . ILE A 1 212 ? -31.960 -2.782 52.544 1.00 79.38 212 ILE A C 1
ATOM 1686 O O . ILE A 1 212 ? -31.220 -2.681 51.566 1.00 79.38 212 ILE A O 1
ATOM 1690 N N . ALA A 1 213 ? -31.826 -3.781 53.423 1.00 80.06 213 ALA A N 1
ATOM 1691 C CA . ALA A 1 213 ? -30.820 -4.833 53.277 1.00 80.06 213 ALA A CA 1
ATOM 1692 C C . ALA A 1 213 ? -31.031 -5.658 51.993 1.00 80.06 213 ALA A C 1
ATOM 1694 O O . ALA A 1 213 ? -30.063 -5.977 51.296 1.00 80.06 213 ALA A O 1
ATOM 1695 N N . PHE A 1 214 ? -32.289 -5.952 51.645 1.00 79.31 214 PHE A N 1
ATOM 1696 C CA . PHE A 1 214 ? -32.650 -6.624 50.397 1.00 79.31 214 PHE A CA 1
ATOM 1697 C C . PHE A 1 214 ? -32.306 -5.774 49.167 1.00 79.31 214 PHE A C 1
ATOM 1699 O O . PHE A 1 214 ? -31.641 -6.265 48.253 1.00 79.31 214 PHE A O 1
ATOM 1706 N N . LEU A 1 215 ? -32.675 -4.487 49.173 1.00 77.94 215 LEU A N 1
ATOM 1707 C CA . LEU A 1 215 ? -32.339 -3.546 48.103 1.00 77.94 215 LEU A CA 1
ATOM 1708 C C . LEU A 1 215 ? -30.824 -3.430 47.929 1.00 77.94 215 LEU A C 1
ATOM 1710 O O . LEU A 1 215 ? -30.340 -3.619 46.819 1.00 77.94 215 LEU A O 1
ATOM 1714 N N . LEU A 1 216 ? -30.061 -3.224 49.008 1.00 75.94 216 LEU A N 1
ATOM 1715 C CA . LEU A 1 216 ? -28.594 -3.173 48.979 1.00 75.94 216 LEU A CA 1
ATOM 1716 C C . LEU A 1 216 ? -27.981 -4.464 48.427 1.00 75.94 216 LEU A C 1
ATOM 1718 O O . LEU A 1 216 ? -27.061 -4.407 47.613 1.00 75.94 216 LEU A O 1
ATOM 1722 N N . SER A 1 217 ? -28.502 -5.632 48.811 1.00 77.44 217 SER A N 1
ATOM 1723 C CA . SER A 1 217 ? -28.048 -6.907 48.249 1.00 77.44 217 SER A CA 1
ATOM 1724 C C . SER A 1 217 ? -28.310 -6.985 46.740 1.00 77.44 217 SER A C 1
ATOM 1726 O O . SER A 1 217 ? -27.427 -7.395 45.982 1.00 77.44 217 SER A O 1
ATOM 1728 N N . PHE A 1 218 ? -29.469 -6.512 46.285 1.00 75.06 218 PHE A N 1
ATOM 1729 C CA . PHE A 1 218 ? -29.806 -6.428 44.867 1.00 75.06 218 PHE A CA 1
ATOM 1730 C C . PHE A 1 218 ? -28.881 -5.457 44.107 1.00 75.06 218 PHE A C 1
ATOM 1732 O O . PHE A 1 218 ? -28.353 -5.826 43.058 1.00 75.06 218 PHE A O 1
ATOM 1739 N N . VAL A 1 219 ? -28.566 -4.285 44.682 1.00 73.81 219 VAL A N 1
ATOM 1740 C CA . VAL A 1 219 ? -27.586 -3.325 44.129 1.00 73.81 219 VAL A CA 1
ATOM 1741 C C . VAL A 1 219 ? -26.218 -3.967 43.952 1.00 73.81 219 VAL A C 1
ATOM 1743 O O . VAL A 1 219 ? -25.627 -3.876 42.879 1.00 73.81 219 VAL A O 1
ATOM 1746 N N . THR A 1 220 ? -25.711 -4.650 44.983 1.00 69.81 220 THR A N 1
ATOM 1747 C CA . THR A 1 220 ? -24.386 -5.289 44.914 1.00 69.81 220 THR A CA 1
ATOM 1748 C C . THR A 1 220 ? -24.319 -6.383 43.852 1.00 69.81 220 THR A C 1
ATOM 1750 O O . THR A 1 220 ? -23.266 -6.599 43.261 1.00 69.81 220 THR A O 1
ATOM 1753 N N . LYS A 1 221 ? -25.444 -7.048 43.567 1.00 72.00 221 LYS A N 1
ATOM 1754 C CA . LYS A 1 221 ? -25.527 -8.081 42.532 1.00 72.00 221 LYS A CA 1
ATOM 1755 C C . LYS A 1 221 ? -25.595 -7.490 41.118 1.00 72.00 221 LYS A C 1
ATOM 1757 O O . LYS A 1 221 ? -25.052 -8.092 40.200 1.00 72.00 221 LYS A O 1
ATOM 1762 N N . LEU A 1 222 ? -26.225 -6.325 40.954 1.00 70.38 222 LEU A N 1
ATOM 1763 C CA . LEU A 1 222 ? -26.358 -5.624 39.670 1.00 70.38 222 LEU A CA 1
ATOM 1764 C C . LEU A 1 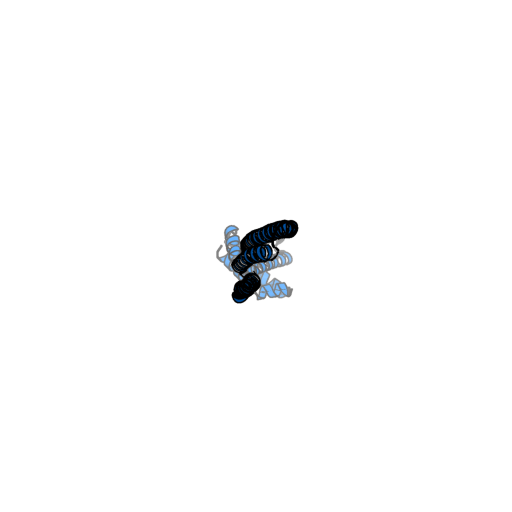222 ? -25.140 -4.773 39.304 1.00 70.38 222 LEU A C 1
ATOM 1766 O O . LEU A 1 222 ? -24.798 -4.663 38.134 1.00 70.38 222 LEU A O 1
ATOM 1770 N N . SER A 1 223 ? -24.453 -4.203 40.294 1.00 64.31 223 SER A N 1
ATOM 1771 C CA . SER A 1 223 ? -23.294 -3.334 40.069 1.00 64.31 223 SER A CA 1
ATOM 1772 C C . SER A 1 223 ? -22.059 -4.082 39.549 1.00 64.31 223 SER A C 1
ATOM 1774 O O . SER A 1 223 ? -21.066 -3.428 39.237 1.00 64.31 223 SER A O 1
ATOM 1776 N N . GLY A 1 224 ? -22.057 -5.422 39.515 1.00 61.28 224 GLY A N 1
ATOM 1777 C CA . GLY A 1 224 ? -20.929 -6.253 39.058 1.00 61.28 224 GLY A CA 1
ATOM 1778 C C . GLY A 1 224 ? -19.664 -6.173 39.929 1.00 61.28 224 GLY A C 1
ATOM 1779 O O . GLY A 1 224 ? -18.811 -7.056 39.875 1.00 61.28 224 GLY A O 1
ATOM 1780 N N . HIS A 1 225 ? -19.551 -5.154 40.779 1.00 56.06 225 HIS A N 1
ATOM 1781 C CA . HIS A 1 225 ? -18.511 -5.019 41.779 1.00 56.06 225 HIS A CA 1
ATOM 1782 C C . HIS A 1 225 ? -18.745 -6.008 42.919 1.00 56.06 225 HIS A C 1
ATOM 1784 O O . HIS A 1 225 ? -19.815 -6.043 43.528 1.00 56.06 225 HIS A O 1
ATOM 1790 N N . SER A 1 226 ? -17.698 -6.762 43.263 1.00 45.06 226 SER A N 1
ATOM 1791 C CA . SER A 1 226 ? -17.622 -7.577 44.478 1.00 45.06 226 SER A CA 1
ATOM 1792 C C . SER A 1 226 ? -17.585 -6.679 45.723 1.00 45.06 226 SER A C 1
ATOM 1794 O O . SER A 1 226 ? -16.589 -6.618 46.447 1.00 45.06 226 SER A O 1
ATOM 1796 N N . PHE A 1 227 ? -18.678 -5.979 46.015 1.00 52.50 227 PHE A N 1
ATOM 1797 C CA . PHE A 1 227 ? -18.930 -5.553 47.379 1.00 52.50 227 PHE A CA 1
ATOM 1798 C C . PHE A 1 227 ? -18.975 -6.815 48.235 1.00 52.50 227 PHE A C 1
ATOM 1800 O O . PHE A 1 227 ? -19.671 -7.783 47.920 1.00 52.50 227 PHE A O 1
ATOM 1807 N N . SER A 1 228 ? -18.173 -6.830 49.297 1.00 59.03 228 SER A N 1
ATOM 1808 C CA . SER A 1 228 ? -18.144 -7.928 50.256 1.00 59.03 228 SER A CA 1
ATOM 1809 C C . SER A 1 228 ? -19.579 -8.260 50.665 1.00 59.03 228 SER A C 1
ATOM 1811 O O . SER A 1 228 ? -20.254 -7.429 51.275 1.00 59.03 228 SER A O 1
ATOM 1813 N N . LYS A 1 229 ? -20.040 -9.485 50.358 1.00 63.69 229 LYS A N 1
ATOM 1814 C CA . LYS A 1 229 ? -21.374 -10.012 50.726 1.00 63.69 229 LYS A CA 1
ATOM 1815 C C . LYS A 1 229 ? -21.709 -9.818 52.215 1.00 63.69 229 LYS A C 1
ATOM 1817 O O . LYS A 1 229 ? -22.864 -9.927 52.611 1.00 63.69 229 LYS A O 1
ATOM 1822 N N . LYS A 1 230 ? -20.696 -9.517 53.033 1.00 69.50 230 LYS A N 1
ATOM 1823 C CA . LYS A 1 230 ? -20.796 -9.211 54.456 1.00 69.50 230 LYS A CA 1
ATOM 1824 C C . LYS A 1 230 ? -21.556 -7.913 54.753 1.00 69.50 230 LYS A C 1
ATOM 1826 O O . LYS A 1 230 ? -22.196 -7.867 55.789 1.00 69.50 230 LYS A O 1
ATOM 1831 N N . PHE A 1 231 ? -21.527 -6.888 53.894 1.00 72.12 231 PHE A N 1
ATOM 1832 C CA . PHE A 1 231 ? -22.144 -5.585 54.208 1.00 72.12 231 PHE A CA 1
ATOM 1833 C C . PHE A 1 231 ? -23.684 -5.631 54.335 1.00 72.12 231 PHE A C 1
ATOM 1835 O O . PHE A 1 231 ? -24.184 -5.294 55.407 1.00 72.12 231 PHE A O 1
ATOM 1842 N N . PRO A 1 232 ? -24.459 -6.111 53.338 1.00 75.25 232 PRO A N 1
ATOM 1843 C CA . PRO A 1 232 ? -25.919 -6.208 53.472 1.00 75.25 232 PRO A CA 1
ATOM 1844 C C . PRO A 1 232 ? -26.345 -7.215 54.550 1.00 75.25 232 PRO A C 1
ATOM 1846 O O . PRO A 1 232 ? -27.334 -7.003 55.248 1.00 75.25 232 PRO A O 1
ATOM 1849 N N . TRP A 1 233 ? -25.568 -8.284 54.737 1.00 78.38 233 TRP A N 1
ATOM 1850 C CA . TRP A 1 233 ? -25.822 -9.275 55.783 1.00 78.38 233 TRP A CA 1
ATOM 1851 C C . TRP A 1 233 ? -25.589 -8.713 57.194 1.00 78.38 233 TRP A C 1
ATOM 1853 O O . TRP A 1 233 ? -26.358 -9.000 58.108 1.00 78.38 233 TRP A O 1
ATOM 1863 N N . LEU A 1 234 ? -24.580 -7.854 57.370 1.00 81.06 234 LEU A N 1
ATOM 1864 C CA . LEU A 1 234 ? -24.325 -7.151 58.628 1.00 81.06 234 LEU A CA 1
ATOM 1865 C C . LEU A 1 234 ? -25.465 -6.180 58.954 1.00 81.06 234 LEU A C 1
ATOM 1867 O O . LEU A 1 234 ? -25.943 -6.182 60.084 1.00 81.06 234 LEU A O 1
ATOM 1871 N N . VAL A 1 235 ? -25.949 -5.414 57.969 1.00 79.69 235 VAL A N 1
ATOM 1872 C CA . VAL A 1 235 ? -27.107 -4.517 58.145 1.00 79.69 235 VAL A CA 1
ATOM 1873 C C . VAL A 1 235 ? -28.353 -5.303 58.567 1.00 79.69 235 VAL A C 1
ATOM 1875 O O . VAL A 1 235 ? -29.031 -4.897 59.507 1.00 79.69 235 VAL A O 1
ATOM 1878 N N . TYR A 1 236 ? -28.614 -6.456 57.940 1.00 81.88 236 TYR A N 1
ATOM 1879 C CA . TYR A 1 236 ? -29.724 -7.339 58.314 1.00 81.88 236 TYR A CA 1
ATOM 1880 C C . TYR A 1 236 ? -29.612 -7.838 59.762 1.00 81.88 236 TYR A C 1
ATOM 1882 O O . TYR A 1 236 ? -30.577 -7.768 60.523 1.00 81.88 236 TYR A O 1
ATOM 1890 N N . ILE A 1 237 ? -28.437 -8.331 60.165 1.00 82.69 237 ILE A N 1
ATOM 1891 C CA . ILE A 1 237 ? -28.238 -8.884 61.512 1.00 82.69 237 ILE A CA 1
ATOM 1892 C C . ILE A 1 237 ? -28.336 -7.802 62.573 1.00 82.69 237 ILE A C 1
ATOM 1894 O O . ILE A 1 237 ? -29.095 -7.958 63.525 1.00 82.69 237 ILE A O 1
ATOM 1898 N N . VAL A 1 238 ? -27.581 -6.714 62.414 1.00 83.00 238 VAL A N 1
ATOM 1899 C CA . VAL A 1 238 ? -27.542 -5.629 63.399 1.00 83.00 238 VAL A CA 1
ATOM 1900 C C . VAL A 1 238 ? -28.909 -4.959 63.493 1.00 83.00 238 VAL A C 1
ATOM 1902 O O . VAL A 1 238 ? -29.392 -4.722 64.597 1.00 83.00 238 VAL A O 1
ATOM 1905 N N . GLY A 1 239 ? -29.569 -4.725 62.355 1.00 79.50 239 GLY A N 1
ATOM 1906 C CA . GLY A 1 239 ? -30.897 -4.124 62.309 1.00 79.50 239 GLY A CA 1
ATOM 1907 C C . GLY A 1 239 ? -31.950 -4.947 63.051 1.00 79.50 239 GLY A C 1
ATOM 1908 O O . GLY A 1 239 ? -32.658 -4.409 63.902 1.00 79.50 239 GLY A O 1
ATOM 1909 N N . ASN A 1 240 ? -32.009 -6.260 62.801 1.00 82.69 240 ASN A N 1
ATOM 1910 C CA . ASN A 1 240 ? -32.952 -7.135 63.502 1.00 82.69 240 ASN A CA 1
ATOM 1911 C C . ASN A 1 240 ? -32.599 -7.305 64.990 1.00 82.69 240 ASN A C 1
ATOM 1913 O O . ASN A 1 240 ? -33.505 -7.339 65.817 1.00 82.69 240 ASN A O 1
ATOM 1917 N N . LEU A 1 241 ? -31.313 -7.350 65.364 1.00 83.62 241 LEU A N 1
ATOM 1918 C CA . LEU A 1 241 ? -30.890 -7.392 66.773 1.00 83.62 241 LEU A CA 1
ATOM 1919 C C . LEU A 1 241 ? -31.355 -6.155 67.549 1.00 83.62 241 LEU A C 1
ATOM 1921 O O . LEU A 1 241 ? -31.906 -6.282 68.642 1.00 83.62 241 LEU A O 1
ATOM 1925 N N . VAL A 1 242 ? -31.165 -4.967 66.969 1.00 82.25 242 VAL A N 1
ATOM 1926 C CA . VAL A 1 242 ? -31.601 -3.697 67.566 1.00 82.25 242 VAL A CA 1
ATOM 1927 C C . VAL A 1 242 ? -33.125 -3.649 67.685 1.00 82.25 242 VAL A C 1
ATOM 1929 O O . VAL A 1 242 ? -33.638 -3.281 68.741 1.00 82.25 242 VAL A O 1
ATOM 1932 N N . ALA A 1 243 ? -33.856 -4.074 66.651 1.00 78.31 243 ALA A N 1
ATOM 1933 C CA . ALA A 1 243 ? -35.317 -4.093 66.675 1.00 78.31 243 ALA A CA 1
ATOM 1934 C C . ALA A 1 243 ? -35.886 -5.092 67.697 1.00 78.31 243 ALA A C 1
ATOM 1936 O O . ALA A 1 243 ? -36.839 -4.774 68.408 1.00 78.31 243 ALA A O 1
ATOM 1937 N N . ILE A 1 244 ? -35.295 -6.283 67.828 1.00 79.56 244 ILE A N 1
ATOM 1938 C CA . ILE A 1 244 ? -35.687 -7.267 68.849 1.00 79.56 244 ILE A CA 1
ATOM 1939 C C . ILE A 1 244 ? -35.402 -6.716 70.252 1.00 79.56 244 ILE A C 1
ATOM 1941 O O . ILE A 1 244 ? -36.264 -6.803 71.124 1.00 79.56 244 ILE A O 1
ATOM 1945 N N . GLY A 1 245 ? -34.236 -6.096 70.463 1.00 80.88 245 GLY A N 1
ATOM 1946 C CA . GLY A 1 245 ? -33.875 -5.475 71.740 1.00 80.88 245 GLY A CA 1
ATOM 1947 C C . GLY A 1 245 ? -34.823 -4.342 72.145 1.00 80.88 245 GLY A C 1
ATOM 1948 O O . GLY A 1 245 ? -35.286 -4.312 73.283 1.00 80.88 245 GLY A O 1
ATOM 1949 N N . LEU A 1 246 ? -35.174 -3.456 71.207 1.00 76.62 246 LEU A N 1
ATOM 1950 C CA . LEU A 1 246 ? -36.161 -2.394 71.429 1.00 76.62 246 LEU A CA 1
ATOM 1951 C C . LEU A 1 246 ? -37.551 -2.967 71.717 1.00 76.62 246 LEU A C 1
ATOM 1953 O O . LEU A 1 246 ? -38.202 -2.541 72.666 1.00 76.62 246 LEU A O 1
ATOM 1957 N N . SER A 1 247 ? -37.987 -3.967 70.950 1.00 74.81 247 SER A N 1
ATOM 1958 C CA . SER A 1 247 ? -39.304 -4.589 71.138 1.00 74.81 247 SER A CA 1
ATOM 1959 C C . SER A 1 247 ? -39.419 -5.279 72.499 1.00 74.81 247 SER A C 1
ATOM 1961 O O . SER A 1 247 ? -40.432 -5.119 73.172 1.00 74.81 247 SER A O 1
ATOM 1963 N N . LEU A 1 248 ? -38.374 -5.989 72.943 1.00 77.12 248 LEU A N 1
ATOM 1964 C CA . LEU A 1 248 ? -38.313 -6.599 74.275 1.00 77.12 248 LEU A CA 1
ATOM 1965 C C . LEU A 1 248 ? -38.267 -5.545 75.385 1.00 77.12 248 LEU A C 1
ATOM 1967 O O . LEU A 1 248 ? -38.942 -5.706 76.397 1.00 77.12 248 LEU A O 1
ATOM 1971 N N . PHE A 1 249 ? -37.516 -4.457 75.197 1.00 78.50 249 PHE A N 1
ATOM 1972 C CA . PHE A 1 249 ? -37.476 -3.350 76.153 1.00 78.50 249 PHE A CA 1
ATOM 1973 C C . PHE A 1 249 ? -38.858 -2.715 76.349 1.00 78.50 249 PHE A C 1
ATOM 1975 O O . PHE A 1 249 ? -39.253 -2.472 77.486 1.00 78.50 249 PHE A O 1
ATOM 1982 N N . PHE A 1 250 ? -39.609 -2.485 75.268 1.00 72.56 250 PHE A N 1
ATOM 1983 C CA . PHE A 1 250 ? -40.981 -1.981 75.362 1.00 72.56 250 PHE A CA 1
ATOM 1984 C C . PHE A 1 250 ? -41.949 -3.025 75.936 1.00 72.56 250 PHE A C 1
ATOM 1986 O O . PHE A 1 250 ? -42.796 -2.661 76.743 1.00 72.56 250 PHE A O 1
ATOM 1993 N N . PHE A 1 251 ? -41.791 -4.310 75.601 1.00 68.88 251 PHE A N 1
ATOM 1994 C CA . PHE A 1 251 ? -42.625 -5.397 76.129 1.00 68.88 251 PHE A CA 1
ATOM 1995 C C . PHE A 1 251 ? -42.465 -5.602 77.643 1.00 68.88 251 PHE A C 1
ATOM 1997 O O . PHE A 1 251 ? -43.454 -5.790 78.336 1.00 68.88 251 PHE A O 1
ATOM 2004 N N . PHE A 1 252 ? -41.242 -5.523 78.180 1.00 70.88 252 PHE A N 1
ATOM 2005 C CA . PHE A 1 252 ? -40.990 -5.634 79.627 1.00 70.88 252 PHE A CA 1
ATOM 2006 C C . PHE A 1 252 ? -41.427 -4.402 80.434 1.00 70.88 252 PHE A C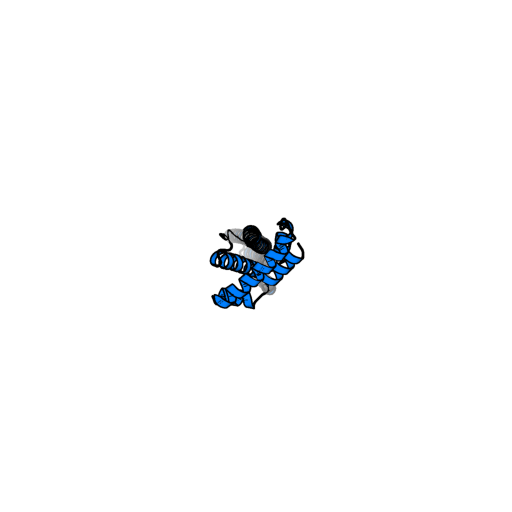 1
ATOM 2008 O O . PHE A 1 252 ? -41.439 -4.454 81.663 1.00 70.88 252 PHE A O 1
ATOM 2015 N N . LYS A 1 253 ? -41.726 -3.284 79.762 1.00 62.56 253 LYS A N 1
ATOM 2016 C CA . LYS A 1 253 ? -42.169 -2.029 80.384 1.00 62.56 253 LYS A CA 1
ATOM 2017 C C . LYS A 1 253 ? -43.688 -1.808 80.302 1.00 62.56 253 LYS A C 1
ATOM 2019 O O . LYS A 1 253 ? -44.149 -0.785 80.809 1.00 62.56 253 LYS A O 1
ATOM 2024 N N . MET A 1 254 ? -44.405 -2.715 79.633 1.00 56.34 254 MET A N 1
ATOM 2025 C CA . MET A 1 254 ? -45.869 -2.806 79.548 1.00 56.34 254 MET A CA 1
ATOM 2026 C C . MET A 1 254 ? -46.418 -3.569 80.755 1.00 56.34 254 MET A C 1
ATOM 2028 O O . MET A 1 254 ? -47.511 -3.192 81.224 1.00 56.34 254 MET A O 1
#

Secondary structure (DSSP, 8-state):
-HHHHHHHHHHHH-HHHHHHHHTT-HHHHHHHHHHHHHHHHHHHHH-S---HHHHHHHHTTS-HHHHHHHHHHHHHHHHHHHHTTTTT-SS-HHHHHHHHHHHHHHHHHHHHHHHHHHHHHHHHHHHHHHHHHHHHHHHHHHHHHHHHHHHHHHHHHHHHHHHHHHHHHHHHHHHHHHHHHHHHHHHGGGGS-HHHHHHHHHHHHHHHHHHHHHHHHHHHHHS-S---THHHHHHHHHHHHHHHHHHHHHHTT-